Protein AF-A0A1X7NP06-F1 (afdb_monomer)

Mean predicted aligned error: 9.0 Å

Nearest PDB structures (foldseek):
  7sxo-assembly1_A  TM=2.336E-01  e=1.570E-01  Saccharomyces cerevisiae S288C
  1tf2-assembly1_A  TM=2.213E-01  e=1.040E+00  Bacillus subtilis
  3jv2-assembly1_A  TM=1.866E-01  e=9.336E-01  Bacillus subtilis
  5mqf-assembly1_q  TM=1.824E-01  e=8.103E+00  Homo sapiens

Structure (mmCIF, N/CA/C/O backbone):
data_AF-A0A1X7NP06-F1
#
_entry.id   AF-A0A1X7NP06-F1
#
loop_
_atom_site.group_PDB
_atom_site.id
_atom_site.type_symbol
_atom_site.label_atom_id
_atom_site.label_alt_id
_atom_site.label_comp_id
_atom_site.label_asym_id
_atom_site.label_entity_id
_atom_site.label_seq_id
_atom_site.pdbx_PDB_ins_code
_atom_site.Cartn_x
_atom_site.Cartn_y
_atom_site.Cartn_z
_atom_site.occupancy
_atom_site.B_iso_or_equiv
_atom_site.auth_seq_id
_atom_site.auth_comp_id
_atom_site.auth_asym_id
_atom_site.auth_atom_id
_atom_site.pdbx_PDB_model_num
ATOM 1 N N . MET A 1 1 ? -13.817 24.797 1.608 1.00 48.50 1 MET A N 1
ATOM 2 C CA . MET A 1 1 ? -13.633 23.395 1.160 1.00 48.50 1 MET A CA 1
ATOM 3 C C . MET A 1 1 ? -12.971 22.512 2.219 1.00 48.50 1 MET A C 1
ATOM 5 O O . MET A 1 1 ? -13.413 21.387 2.377 1.00 48.50 1 MET A O 1
ATOM 9 N N . THR A 1 2 ? -11.973 22.984 2.974 1.00 53.19 2 THR A N 1
ATOM 10 C CA . THR A 1 2 ? -11.259 22.186 3.999 1.00 53.19 2 THR A CA 1
ATOM 11 C C . THR A 1 2 ? -12.109 21.782 5.213 1.00 53.19 2 THR A C 1
ATOM 13 O O . THR A 1 2 ? -12.018 20.643 5.660 1.00 53.19 2 THR A O 1
ATOM 16 N N . GLN A 1 3 ? -12.996 22.657 5.707 1.00 54.69 3 GLN A N 1
ATOM 17 C CA . GLN A 1 3 ? -13.878 22.344 6.849 1.00 54.69 3 GLN A CA 1
ATOM 18 C C . GLN A 1 3 ? -14.884 21.209 6.565 1.00 54.69 3 GLN A C 1
ATOM 20 O O . GLN A 1 3 ? -15.178 20.417 7.455 1.00 54.69 3 GLN A O 1
ATOM 25 N N . ASP A 1 4 ? -15.356 21.086 5.321 1.00 66.00 4 ASP A N 1
ATOM 26 C CA . ASP A 1 4 ? -16.289 20.028 4.902 1.00 66.00 4 ASP A CA 1
ATOM 27 C C . ASP A 1 4 ? -15.595 18.655 4.812 1.00 66.00 4 ASP A C 1
ATOM 29 O O . ASP A 1 4 ? -16.130 17.637 5.248 1.00 66.00 4 ASP A O 1
ATOM 33 N N . LEU A 1 5 ? -14.344 18.618 4.336 1.00 62.75 5 LEU A N 1
ATOM 34 C CA . LEU A 1 5 ? -13.558 17.382 4.280 1.00 62.75 5 LEU A CA 1
ATOM 35 C C . LEU A 1 5 ? -13.246 16.840 5.681 1.00 62.75 5 LEU A C 1
ATOM 37 O O . LEU A 1 5 ? -13.344 15.633 5.908 1.00 62.75 5 LEU A O 1
ATOM 41 N N . ALA A 1 6 ? -12.898 17.727 6.617 1.00 65.62 6 ALA A N 1
ATOM 42 C CA . ALA A 1 6 ? -12.595 17.341 7.988 1.00 65.62 6 ALA A CA 1
ATOM 43 C C . ALA A 1 6 ? -13.809 16.731 8.696 1.00 65.62 6 ALA A C 1
ATOM 45 O O . ALA A 1 6 ? -13.697 15.654 9.277 1.00 65.62 6 ALA A O 1
ATOM 46 N N . ALA A 1 7 ? -14.980 17.361 8.567 1.00 71.69 7 ALA A N 1
ATOM 47 C CA . ALA A 1 7 ? -16.226 16.837 9.117 1.00 71.69 7 ALA A CA 1
ATOM 48 C C . ALA A 1 7 ? -16.596 15.469 8.515 1.00 71.69 7 ALA A C 1
ATOM 50 O O . ALA A 1 7 ? -16.993 14.557 9.237 1.00 71.69 7 ALA A O 1
ATOM 51 N N . ARG A 1 8 ? -16.414 15.291 7.200 1.00 71.12 8 ARG A N 1
ATOM 52 C CA . ARG A 1 8 ? -16.698 14.019 6.515 1.00 71.12 8 ARG A CA 1
ATOM 53 C C . ARG A 1 8 ? -15.760 12.891 6.935 1.00 71.12 8 ARG A C 1
ATOM 55 O O . ARG A 1 8 ? -16.223 11.766 7.114 1.00 71.12 8 ARG A O 1
ATOM 62 N N . LEU A 1 9 ? -14.465 13.165 7.102 1.00 71.25 9 LEU A N 1
ATOM 63 C CA . LEU A 1 9 ? -13.535 12.163 7.628 1.00 71.25 9 LEU A CA 1
ATOM 64 C C . LEU A 1 9 ? -13.829 11.834 9.090 1.00 71.25 9 LEU A C 1
ATOM 66 O O . LEU A 1 9 ? -13.755 10.666 9.458 1.00 71.25 9 LEU A O 1
ATOM 70 N N . ASP A 1 10 ? -14.201 12.821 9.904 1.00 75.38 10 ASP A N 1
ATOM 71 C CA . ASP A 1 10 ? -14.573 12.579 11.298 1.00 75.38 10 ASP A CA 1
ATOM 72 C C . ASP A 1 10 ? -15.814 11.685 11.415 1.00 75.38 10 ASP A C 1
ATOM 74 O O . ASP A 1 10 ? -15.816 10.706 12.166 1.00 75.38 10 ASP A O 1
ATOM 78 N N . ALA A 1 11 ? -16.839 11.966 10.605 1.00 80.25 11 ALA A N 1
ATOM 79 C CA . ALA A 1 11 ? -18.042 11.148 10.513 1.00 80.25 11 ALA A CA 1
ATOM 80 C C . ALA A 1 11 ? -17.727 9.722 10.031 1.00 80.25 11 ALA A C 1
ATOM 82 O O . ALA A 1 11 ? -18.212 8.759 10.620 1.00 80.25 11 ALA A O 1
ATOM 83 N N . HIS A 1 12 ? -16.867 9.569 9.015 1.00 81.56 12 HIS A N 1
ATOM 84 C CA . HIS A 1 12 ? -16.437 8.254 8.522 1.00 81.56 12 HIS A CA 1
ATOM 85 C C . HIS A 1 12 ? -15.689 7.448 9.587 1.00 81.56 12 HIS A C 1
ATOM 87 O O . HIS A 1 12 ? -16.013 6.289 9.823 1.00 81.56 12 HIS A O 1
ATOM 93 N N . GLN A 1 13 ? -14.720 8.064 10.268 1.00 81.06 13 GLN A N 1
ATOM 94 C CA . GLN A 1 13 ? -13.958 7.414 11.339 1.00 81.06 13 GLN A CA 1
ATOM 95 C C . GLN A 1 13 ? -14.855 7.037 12.528 1.00 81.06 13 GLN A C 1
ATOM 97 O O . GLN A 1 13 ? -14.637 6.001 13.152 1.00 81.06 13 GLN A O 1
ATOM 102 N N . SER A 1 14 ? -15.884 7.839 12.819 1.00 85.12 14 SER A N 1
ATOM 103 C CA . SER A 1 14 ? -16.889 7.524 13.845 1.00 85.12 14 SER A CA 1
ATOM 104 C C . SER A 1 14 ? -17.750 6.330 13.445 1.00 85.12 14 SER A C 1
ATOM 106 O O . SER A 1 14 ? -17.846 5.369 14.202 1.00 85.12 14 SER A O 1
ATOM 108 N N . ALA A 1 15 ? -18.291 6.337 12.225 1.00 86.31 15 ALA A N 1
ATOM 109 C CA . ALA A 1 15 ? -19.084 5.226 11.707 1.00 86.31 15 ALA A CA 1
ATOM 110 C C . ALA A 1 15 ? -18.271 3.922 11.650 1.00 86.31 15 ALA A C 1
ATOM 112 O O . ALA A 1 15 ? -18.769 2.858 12.012 1.00 86.31 15 ALA A O 1
ATOM 113 N N . LEU A 1 16 ? -16.998 3.994 11.248 1.00 87.25 16 LEU A N 1
ATOM 114 C CA . LEU A 1 16 ? -16.107 2.837 11.226 1.00 87.25 16 LEU A CA 1
ATOM 115 C C . LEU A 1 16 ? -15.826 2.304 12.639 1.00 87.25 16 LEU A C 1
ATOM 117 O O . LEU A 1 16 ? -15.845 1.091 12.847 1.00 87.25 16 LEU A O 1
ATOM 121 N N . ALA A 1 17 ? -15.613 3.186 13.621 1.00 89.56 17 ALA A N 1
ATOM 122 C CA . ALA A 1 17 ? -15.455 2.794 15.021 1.00 89.56 17 ALA A CA 1
ATOM 123 C C . ALA A 1 17 ? -16.706 2.071 15.553 1.00 89.56 17 ALA A C 1
ATOM 125 O O . ALA A 1 17 ? -16.588 0.999 16.146 1.00 89.56 17 ALA A O 1
ATOM 126 N N . GLU A 1 18 ? -17.901 2.602 15.286 1.00 91.25 18 GLU A N 1
ATOM 127 C CA . GLU A 1 18 ? -19.175 1.973 15.664 1.00 91.25 18 GLU A CA 1
ATOM 128 C C . GLU A 1 18 ? -19.354 0.594 15.010 1.00 91.25 18 GLU A C 1
ATOM 130 O O . GLU A 1 18 ? -19.704 -0.375 15.685 1.00 91.25 18 GLU A O 1
ATOM 135 N N . GLN A 1 19 ? -19.041 0.467 13.717 1.00 90.31 19 GLN A N 1
ATOM 136 C CA . GLN A 1 19 ? -19.103 -0.808 12.992 1.00 90.31 19 GLN A CA 1
ATOM 137 C C . GLN A 1 19 ? -18.132 -1.864 13.531 1.00 90.31 19 GLN A C 1
ATOM 139 O O . GLN A 1 19 ? -18.414 -3.064 13.467 1.00 90.31 19 GLN A O 1
ATOM 144 N N . LEU A 1 20 ? -16.961 -1.450 14.017 1.00 89.94 20 LEU A N 1
ATOM 145 C CA . LEU A 1 20 ? -16.026 -2.363 14.669 1.00 89.94 20 LEU A CA 1
ATOM 146 C C . LEU A 1 20 ? -16.578 -2.828 16.015 1.00 89.94 20 LEU A C 1
ATOM 148 O O . LEU A 1 20 ? -16.612 -4.029 16.274 1.00 89.94 20 LEU A O 1
ATOM 152 N N . LEU A 1 21 ? -17.079 -1.899 16.827 1.00 90.81 21 LEU A N 1
ATOM 153 C CA . LEU A 1 21 ? -17.609 -2.187 18.159 1.00 90.81 21 LEU A CA 1
ATOM 154 C C . LEU A 1 21 ? -18.891 -3.031 18.146 1.00 90.81 21 LEU A C 1
ATOM 156 O O . LEU A 1 21 ? -19.108 -3.813 19.069 1.00 90.81 21 LEU A O 1
ATOM 160 N N . ALA A 1 22 ? -19.697 -2.954 17.084 1.00 89.06 22 ALA A N 1
ATOM 161 C CA . ALA A 1 22 ? -20.913 -3.755 16.926 1.00 89.06 22 ALA A CA 1
ATOM 162 C C . ALA A 1 22 ? -20.672 -5.279 16.909 1.00 89.06 22 ALA A C 1
ATOM 164 O O . ALA A 1 22 ? -21.616 -6.053 17.054 1.00 89.06 22 ALA A O 1
ATOM 165 N N . ARG A 1 23 ? -19.427 -5.731 16.719 1.00 81.94 23 ARG A N 1
ATOM 166 C CA . ARG A 1 23 ? -19.093 -7.152 16.544 1.00 81.94 23 ARG A CA 1
ATOM 167 C C . ARG A 1 23 ? -19.000 -7.943 17.842 1.00 81.94 23 ARG A C 1
ATOM 169 O O . ARG A 1 23 ? -19.070 -9.1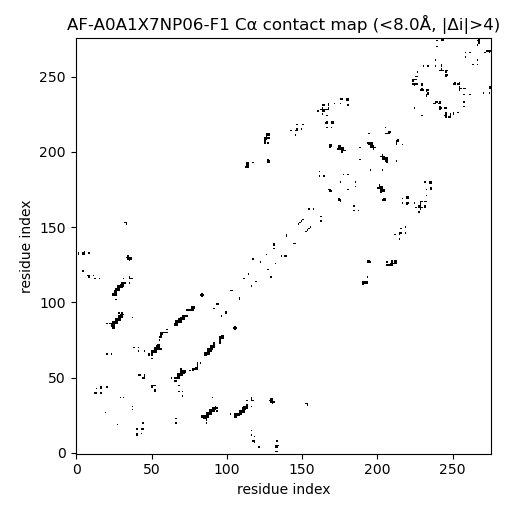62 17.769 1.00 81.94 23 ARG A O 1
ATOM 176 N N . ALA A 1 24 ? -18.901 -7.271 18.992 1.00 77.75 24 ALA A N 1
ATOM 177 C CA . ALA A 1 24 ? -18.752 -7.823 20.348 1.00 77.75 24 ALA A CA 1
ATOM 178 C C . ALA A 1 24 ? -17.518 -8.732 20.584 1.00 77.75 24 ALA A C 1
ATOM 180 O O . ALA A 1 24 ? -16.841 -8.565 21.597 1.00 77.75 24 ALA A O 1
ATOM 181 N N . THR A 1 25 ? -17.182 -9.630 19.654 1.00 85.38 25 THR A N 1
ATOM 182 C CA . THR A 1 25 ? -16.084 -10.608 19.707 1.00 85.38 25 THR A CA 1
ATOM 183 C C . THR A 1 25 ? -15.353 -10.700 18.361 1.00 85.38 25 THR A C 1
ATOM 185 O O . THR A 1 25 ? -15.894 -10.307 17.325 1.00 85.38 25 THR A O 1
ATOM 188 N N . GLY A 1 26 ? -14.141 -11.258 18.346 1.00 86.38 26 GLY A N 1
ATOM 189 C CA . GLY A 1 26 ? -13.387 -11.534 17.117 1.00 86.38 26 GLY A CA 1
ATOM 190 C C . GLY A 1 26 ? -12.061 -10.791 17.016 1.00 86.38 26 GLY A C 1
ATOM 191 O O . GLY A 1 26 ? -11.645 -10.110 17.946 1.00 86.38 26 GLY A O 1
ATOM 192 N N . VAL A 1 27 ? -11.401 -10.892 15.861 1.00 87.69 27 VAL A N 1
ATOM 193 C CA . VAL A 1 27 ? -10.164 -10.152 15.570 1.00 87.69 27 VAL A CA 1
ATOM 194 C C . VAL A 1 27 ? -10.376 -9.246 14.365 1.00 87.69 27 VAL A C 1
ATOM 196 O O . VAL A 1 27 ? -10.753 -9.694 13.281 1.00 87.69 27 VAL A O 1
ATOM 199 N N . CYS A 1 28 ? -10.089 -7.965 14.555 1.00 90.06 28 CYS A N 1
ATOM 200 C CA . CYS A 1 28 ? -9.956 -6.969 13.513 1.00 90.06 28 CYS A CA 1
ATOM 201 C C . CYS A 1 28 ? -8.483 -6.590 13.360 1.00 90.06 28 CYS A C 1
ATOM 203 O O . CYS A 1 28 ? -7.904 -5.951 14.238 1.00 90.06 28 CYS A O 1
ATOM 205 N N . LEU A 1 29 ? -7.896 -6.937 12.221 1.00 89.69 29 LEU A N 1
ATOM 206 C CA . LEU A 1 29 ? -6.589 -6.459 11.807 1.00 89.69 29 LEU A CA 1
ATOM 207 C C . LEU A 1 29 ? -6.745 -5.173 10.987 1.00 89.69 29 LEU A C 1
ATOM 209 O O . LEU A 1 29 ? -7.495 -5.139 10.016 1.00 89.69 29 LEU A O 1
ATOM 213 N N . ILE A 1 30 ? -6.005 -4.128 11.338 1.00 89.50 30 ILE A N 1
ATOM 214 C CA . ILE A 1 30 ? -5.940 -2.874 10.587 1.00 89.50 30 ILE A CA 1
ATOM 215 C C . ILE A 1 30 ? -4.547 -2.768 9.963 1.00 89.50 30 ILE A C 1
ATOM 217 O O . ILE A 1 30 ? -3.581 -2.422 10.644 1.00 89.50 30 ILE A O 1
ATOM 221 N N . HIS A 1 31 ? -4.465 -3.024 8.657 1.00 87.75 31 HIS A N 1
ATOM 222 C CA . HIS A 1 31 ? -3.234 -2.940 7.878 1.00 87.75 31 HIS A CA 1
ATOM 223 C C . HIS A 1 31 ? -3.343 -1.840 6.816 1.00 87.75 31 HIS A C 1
ATOM 225 O O . HIS A 1 31 ? -3.950 -2.014 5.759 1.00 87.75 31 HIS A O 1
ATOM 231 N N . ALA A 1 32 ? -2.733 -0.691 7.095 1.00 83.56 32 ALA A N 1
ATOM 232 C CA . ALA A 1 32 ? -2.770 0.466 6.211 1.00 83.56 32 ALA A CA 1
ATOM 233 C C . ALA A 1 32 ? -1.489 1.295 6.310 1.00 83.56 32 ALA A C 1
ATOM 235 O O . ALA A 1 32 ? -0.738 1.205 7.282 1.00 83.56 32 ALA A O 1
ATOM 236 N N . LEU A 1 33 ? -1.280 2.162 5.331 1.00 79.75 33 LEU A N 1
ATOM 237 C CA . LEU A 1 33 ? -0.111 3.017 5.190 1.00 79.75 33 LEU A CA 1
ATOM 238 C C . LEU A 1 33 ? 0.046 4.037 6.339 1.00 79.75 33 LEU A C 1
ATOM 240 O O . LEU A 1 33 ? -0.922 4.365 7.051 1.00 79.75 33 LEU A O 1
ATOM 244 N N . PRO A 1 34 ? 1.257 4.585 6.551 1.00 75.94 34 PRO A N 1
ATOM 245 C CA . PRO A 1 34 ? 1.467 5.737 7.420 1.00 75.94 34 PRO A CA 1
ATOM 246 C C . PRO A 1 34 ? 0.529 6.900 7.105 1.00 75.94 34 PRO A C 1
ATOM 248 O O . PRO A 1 34 ? 0.338 7.307 5.958 1.00 75.94 34 PRO A O 1
ATOM 251 N N . GLY A 1 35 ? -0.075 7.440 8.164 1.00 71.69 35 GLY A N 1
ATOM 252 C CA . GLY A 1 35 ? -1.011 8.557 8.065 1.00 71.69 35 GLY A CA 1
ATOM 253 C C . GLY A 1 35 ? -2.366 8.227 7.423 1.00 71.69 35 GLY A C 1
ATOM 254 O O . GLY A 1 35 ? -3.131 9.141 7.143 1.00 71.69 35 GLY A O 1
ATOM 255 N N . ALA A 1 36 ? -2.722 6.946 7.265 1.00 75.56 36 ALA A N 1
ATOM 256 C CA . ALA A 1 36 ? -4.080 6.527 6.890 1.00 75.56 36 ALA A CA 1
ATOM 257 C C . ALA A 1 36 ? -5.136 6.735 8.003 1.00 75.56 36 ALA A C 1
ATOM 259 O O . ALA A 1 36 ? -6.310 6.466 7.790 1.00 75.56 36 ALA A O 1
ATOM 260 N N . GLY A 1 37 ? -4.741 7.190 9.200 1.00 76.38 37 GLY A N 1
ATOM 261 C CA . GLY A 1 37 ? -5.661 7.434 10.322 1.00 76.38 37 GLY A CA 1
ATOM 262 C C . GLY A 1 37 ? -5.793 6.286 11.330 1.00 76.38 37 GLY A C 1
ATOM 263 O O . GLY A 1 37 ? -6.625 6.376 12.225 1.00 76.38 37 GLY A O 1
ATOM 264 N N . LYS A 1 38 ? -4.948 5.246 11.252 1.00 84.12 38 LYS A N 1
ATOM 265 C CA . LYS A 1 38 ? -4.956 4.081 12.167 1.00 84.12 38 LYS A CA 1
ATOM 266 C C . LYS A 1 38 ? -4.968 4.476 13.651 1.00 84.12 38 LYS A C 1
ATOM 268 O O . LYS A 1 38 ? -5.873 4.105 14.392 1.00 84.12 38 LYS A O 1
ATOM 273 N N . SER A 1 39 ? -4.008 5.303 14.074 1.00 81.44 39 SER A N 1
ATOM 274 C CA . SER A 1 39 ? -3.922 5.757 15.467 1.00 81.44 39 SER A CA 1
ATOM 275 C C . SER A 1 39 ? -5.069 6.703 15.851 1.00 81.44 39 SER A C 1
ATOM 277 O O . SER A 1 39 ? -5.440 6.760 17.020 1.00 81.44 39 SER A O 1
ATOM 279 N N . THR A 1 40 ? -5.658 7.433 14.895 1.00 81.38 40 THR A N 1
ATOM 280 C CA . THR A 1 40 ? -6.860 8.253 15.134 1.00 81.38 40 THR A CA 1
ATOM 281 C C . THR A 1 40 ? -8.073 7.365 15.405 1.00 81.38 40 THR A C 1
ATOM 283 O O . THR A 1 40 ? -8.799 7.618 16.366 1.00 81.38 40 THR A O 1
ATOM 286 N N . LEU A 1 41 ? -8.248 6.292 14.627 1.00 85.31 41 LEU A N 1
ATOM 287 C CA . LEU A 1 41 ? -9.301 5.301 14.836 1.00 85.31 41 LEU A CA 1
ATOM 288 C C . LEU A 1 41 ? -9.169 4.627 16.208 1.00 85.31 41 LEU A C 1
ATOM 290 O O . LEU A 1 41 ? -10.132 4.609 16.971 1.00 85.31 41 LEU A O 1
ATOM 294 N N . LEU A 1 42 ? -7.971 4.151 16.570 1.00 89.00 42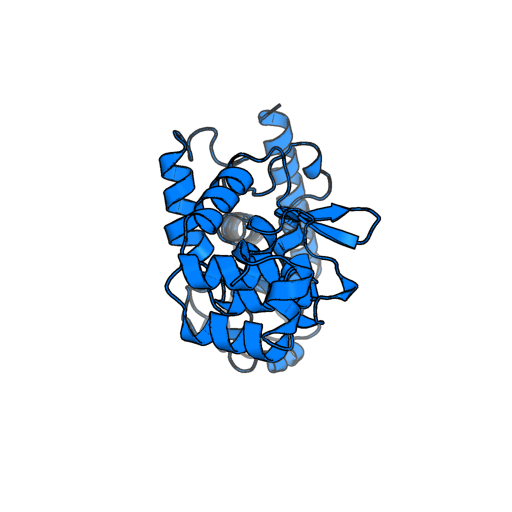 LEU A N 1
ATOM 295 C CA . LEU A 1 42 ? -7.736 3.532 17.881 1.00 89.00 42 LEU A CA 1
ATOM 296 C C . LEU A 1 42 ? -8.007 4.495 19.043 1.00 89.00 42 LEU A C 1
ATOM 298 O O . LEU A 1 42 ? -8.662 4.113 20.010 1.00 89.00 42 LEU A O 1
ATOM 302 N N . LYS A 1 43 ? -7.560 5.757 18.949 1.00 86.25 43 LYS A N 1
ATOM 303 C CA . LYS A 1 43 ? -7.861 6.785 19.962 1.00 86.25 43 LYS A CA 1
ATOM 304 C C . LYS A 1 43 ? -9.360 7.045 20.088 1.00 86.25 43 LYS A C 1
ATOM 306 O O . LYS A 1 43 ? -9.845 7.230 21.201 1.00 86.25 43 LYS A O 1
ATOM 311 N N . ARG A 1 44 ? -10.097 7.041 18.973 1.00 87.38 44 ARG A N 1
ATOM 312 C CA . ARG A 1 44 ? -11.555 7.215 18.973 1.00 87.38 44 ARG A CA 1
ATOM 313 C C . ARG A 1 44 ? -12.251 6.044 19.657 1.00 87.38 44 ARG A C 1
ATOM 315 O O . ARG A 1 44 ? -13.054 6.263 20.555 1.00 87.38 44 ARG A O 1
ATOM 322 N N . ILE A 1 45 ? -11.883 4.814 19.308 1.00 91.75 45 ILE A N 1
ATOM 323 C CA . ILE A 1 45 ? -12.428 3.607 19.943 1.00 91.75 45 ILE A CA 1
ATOM 324 C C . ILE A 1 45 ? -12.096 3.582 21.443 1.00 91.75 45 ILE A C 1
ATOM 326 O O . ILE A 1 45 ? -12.962 3.277 22.264 1.00 91.75 45 ILE A O 1
ATOM 330 N N . SER A 1 46 ? -10.871 3.963 21.814 1.00 91.94 46 SER A N 1
ATOM 331 C CA . SER A 1 46 ? -10.442 4.108 23.209 1.00 91.94 46 SER A CA 1
ATOM 332 C C . SER A 1 46 ? -11.310 5.120 23.963 1.00 91.94 46 SER A C 1
ATOM 334 O O . SER A 1 46 ? -11.809 4.809 25.040 1.00 91.94 46 SER A O 1
ATOM 336 N N . ALA A 1 47 ? -11.591 6.284 23.370 1.00 91.12 47 ALA A N 1
ATOM 337 C CA . ALA A 1 47 ? -12.473 7.287 23.965 1.00 91.12 47 ALA A CA 1
ATOM 338 C C . ALA A 1 47 ? -13.930 6.806 24.111 1.00 91.12 47 ALA A C 1
ATOM 340 O O . ALA A 1 47 ? -14.581 7.140 25.097 1.00 91.12 47 ALA A O 1
ATOM 341 N N . MET A 1 48 ? -14.439 6.009 23.165 1.00 91.56 48 MET A N 1
ATOM 342 C CA . MET A 1 48 ? -15.809 5.471 23.203 1.00 91.56 48 MET A CA 1
ATOM 343 C C . MET A 1 48 ? -15.994 4.348 24.231 1.00 91.56 48 MET A C 1
ATOM 345 O O . MET A 1 48 ? -17.088 4.174 24.757 1.00 91.56 48 MET A O 1
ATOM 349 N N . THR A 1 49 ? -14.947 3.565 24.495 1.00 91.12 49 THR A N 1
ATOM 350 C CA . THR A 1 49 ? -15.039 2.340 25.313 1.00 91.12 49 THR A CA 1
ATOM 351 C C 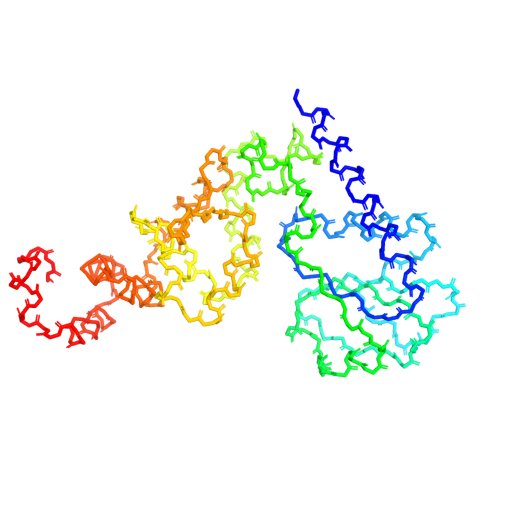. THR A 1 49 ? -14.321 2.428 26.655 1.00 91.12 49 THR A C 1
ATOM 353 O O . THR A 1 49 ? -14.509 1.562 27.504 1.00 91.12 49 THR A O 1
ATOM 356 N N . GLY A 1 50 ? -13.469 3.437 26.845 1.00 88.00 50 GLY A N 1
ATOM 357 C CA . GLY A 1 50 ? -12.538 3.515 27.970 1.00 88.00 50 GLY A CA 1
ATOM 358 C C . GLY A 1 50 ? -11.391 2.498 27.899 1.00 88.00 50 GLY A C 1
ATOM 359 O O . GLY A 1 50 ? -10.584 2.440 28.825 1.00 88.00 50 GLY A O 1
ATOM 360 N N . ALA A 1 51 ? -11.295 1.694 26.832 1.00 88.88 51 ALA A N 1
ATOM 361 C CA . ALA A 1 51 ? -10.242 0.698 26.683 1.00 88.88 51 ALA A CA 1
ATOM 362 C C . ALA A 1 51 ? -8.885 1.376 26.410 1.00 88.88 51 ALA A C 1
ATOM 364 O O . ALA A 1 51 ? -8.799 2.231 25.521 1.00 88.88 51 ALA A O 1
ATOM 365 N N . PRO A 1 52 ? -7.811 1.015 27.130 1.00 89.12 52 PRO A N 1
ATOM 366 C CA . PRO A 1 52 ? -6.480 1.539 26.851 1.00 89.12 52 PRO A CA 1
ATOM 367 C C . PRO A 1 52 ? -5.926 0.985 25.531 1.00 89.12 52 PRO A C 1
ATOM 369 O O . PRO A 1 52 ? -6.219 -0.143 25.139 1.00 89.12 52 PRO A O 1
ATOM 372 N N . VAL A 1 53 ? -5.095 1.783 24.855 1.00 88.75 53 VAL A N 1
ATOM 373 C CA . VAL A 1 53 ? -4.338 1.339 23.675 1.00 88.75 53 VAL A CA 1
ATOM 374 C C . VAL A 1 53 ? -2.993 0.788 24.129 1.00 88.75 53 VAL A C 1
ATOM 376 O O . VAL A 1 53 ? -2.159 1.520 24.667 1.00 88.75 53 VAL A O 1
ATOM 379 N N . HIS A 1 54 ? -2.781 -0.502 23.905 1.00 86.50 54 HIS A N 1
ATOM 380 C CA . HIS A 1 54 ? -1.544 -1.197 24.232 1.00 86.50 54 HIS A CA 1
ATOM 381 C C . HIS A 1 54 ? -0.556 -1.124 23.062 1.00 86.50 54 HIS A C 1
ATOM 383 O O . HIS A 1 54 ? -0.952 -1.170 21.903 1.00 86.50 54 HIS A O 1
ATOM 389 N N . ARG A 1 55 ? 0.745 -1.022 23.357 1.00 83.56 55 ARG A N 1
ATOM 390 C CA . ARG A 1 55 ? 1.813 -1.082 22.333 1.00 83.56 55 ARG A CA 1
ATOM 391 C C . ARG A 1 55 ? 2.407 -2.475 22.147 1.00 83.56 55 ARG A C 1
ATOM 393 O O . ARG A 1 55 ? 3.179 -2.709 21.227 1.00 83.56 55 ARG A O 1
ATOM 400 N N . THR A 1 56 ? 2.057 -3.383 23.045 1.00 76.25 56 THR A N 1
ATOM 401 C CA . THR A 1 56 ? 2.471 -4.783 23.065 1.00 76.25 56 THR A CA 1
ATOM 402 C C . THR A 1 56 ? 1.240 -5.634 23.344 1.00 76.25 56 THR A C 1
ATOM 404 O O . THR A 1 56 ? 0.264 -5.135 23.913 1.00 76.25 56 THR A O 1
ATOM 407 N N . ALA A 1 57 ? 1.273 -6.917 22.975 1.00 70.31 57 ALA A N 1
ATOM 408 C CA . ALA A 1 57 ? 0.244 -7.843 23.437 1.00 70.31 57 ALA A CA 1
ATOM 409 C C . ALA A 1 57 ? 0.193 -7.840 24.973 1.00 70.31 57 ALA A C 1
ATOM 411 O O . ALA A 1 57 ? 1.252 -7.906 25.610 1.00 70.31 57 ALA A O 1
ATOM 412 N N . PRO A 1 58 ? -1.003 -7.793 25.580 1.00 69.81 58 PRO A N 1
ATOM 413 C CA . PRO A 1 58 ? -1.143 -8.143 26.981 1.00 69.81 58 PRO A CA 1
ATOM 414 C C . PRO A 1 58 ? -0.671 -9.590 27.173 1.00 69.81 58 PRO A C 1
ATOM 416 O O . PRO A 1 58 ? -1.106 -10.489 26.456 1.00 69.81 58 PRO A O 1
ATOM 419 N N . VAL A 1 59 ? 0.238 -9.808 28.124 1.00 67.06 59 VAL A N 1
ATOM 420 C CA . VAL A 1 59 ? 0.719 -11.155 28.487 1.00 67.06 59 VAL A CA 1
ATOM 421 C C . VAL A 1 59 ? -0.304 -11.877 29.370 1.00 67.06 59 VAL A C 1
ATOM 423 O O . VAL A 1 59 ? -0.365 -13.103 29.386 1.00 67.06 59 VAL A O 1
ATOM 426 N N . GLU A 1 60 ? -1.140 -11.111 30.069 1.00 65.88 60 GLU A N 1
ATOM 427 C CA . GLU A 1 60 ? -2.192 -11.604 30.951 1.00 65.88 60 GLU A CA 1
ATOM 428 C C . GLU A 1 60 ? -3.573 -11.168 30.439 1.00 65.88 60 GLU A C 1
ATOM 430 O O . GLU A 1 60 ? -3.687 -10.075 29.869 1.00 65.88 60 GLU A O 1
ATOM 435 N N . PRO A 1 61 ? -4.624 -11.985 30.654 1.00 65.81 61 PRO A N 1
ATOM 436 C CA . PRO A 1 61 ? -5.991 -11.628 30.296 1.00 65.81 61 PRO A CA 1
ATOM 437 C C . PRO A 1 61 ? -6.383 -10.304 30.947 1.00 65.81 61 PRO A C 1
ATOM 439 O O . PRO A 1 61 ? -6.239 -10.125 32.160 1.00 65.81 61 PRO A O 1
ATOM 442 N N . SER A 1 62 ? -6.877 -9.356 30.152 1.00 68.56 62 SER A N 1
ATOM 443 C CA . SER A 1 62 ? -7.217 -8.041 30.695 1.00 68.56 62 SER A CA 1
ATOM 444 C C . SER A 1 62 ? -8.500 -8.134 31.538 1.00 68.56 62 SER A C 1
ATOM 446 O O . SER A 1 62 ? -9.530 -8.570 31.023 1.00 68.56 62 SER A O 1
ATOM 448 N N . PRO A 1 63 ? -8.507 -7.670 32.804 1.00 65.50 63 PRO A N 1
ATOM 449 C CA . PRO A 1 63 ? -9.689 -7.743 33.669 1.00 65.50 63 PRO A CA 1
ATOM 450 C C . PRO A 1 63 ? -10.830 -6.814 33.217 1.00 65.50 63 PRO A C 1
ATOM 452 O O . PRO A 1 63 ? -11.948 -6.902 33.727 1.00 65.50 63 PRO A O 1
ATOM 455 N N . ALA A 1 64 ? -10.568 -5.902 32.274 1.00 71.19 64 ALA A N 1
ATOM 456 C CA . ALA A 1 64 ? -11.563 -4.977 31.750 1.00 71.19 64 ALA A CA 1
ATOM 457 C C . ALA A 1 64 ? -12.532 -5.681 30.786 1.00 71.19 64 ALA A C 1
ATOM 459 O O . ALA A 1 64 ? -12.112 -6.348 29.843 1.00 71.19 64 ALA A O 1
ATOM 460 N N . ARG A 1 65 ? -13.840 -5.466 30.967 1.00 70.94 65 ARG A N 1
ATOM 461 C CA . ARG A 1 65 ? -14.885 -5.906 30.028 1.00 70.94 65 ARG A CA 1
ATOM 462 C C . ARG A 1 65 ? -14.975 -4.913 28.864 1.00 70.94 65 ARG A C 1
ATOM 464 O O . ARG A 1 65 ? -15.740 -3.959 28.925 1.00 70.94 65 ARG A O 1
ATOM 471 N N . GLY A 1 66 ? -14.156 -5.098 27.834 1.00 81.00 66 GLY A N 1
ATOM 472 C CA . GLY A 1 66 ? -14.126 -4.217 26.661 1.00 81.00 66 GLY A CA 1
ATOM 473 C C . GLY A 1 66 ? -13.238 -4.757 25.540 1.00 81.00 66 GLY A C 1
ATOM 474 O O . GLY A 1 66 ? -12.622 -5.815 25.714 1.00 81.00 66 GLY A O 1
ATOM 475 N N . PRO A 1 67 ? -13.150 -4.065 24.393 1.00 87.94 67 PRO A N 1
ATOM 476 C CA . PRO A 1 67 ? -12.232 -4.461 23.333 1.00 87.94 67 PRO A CA 1
ATOM 477 C C . PRO A 1 67 ? -10.777 -4.332 23.792 1.00 87.94 67 PRO A C 1
ATOM 479 O O . PRO A 1 67 ? -10.455 -3.524 24.664 1.00 87.94 67 PRO A O 1
ATOM 482 N N . ILE A 1 68 ? -9.895 -5.113 23.180 1.00 88.56 68 ILE A N 1
ATOM 483 C CA . ILE A 1 68 ? -8.450 -5.000 23.363 1.00 88.56 68 ILE A CA 1
ATOM 484 C C . ILE A 1 68 ? -7.895 -4.251 22.160 1.00 88.56 68 ILE A C 1
ATOM 486 O O . ILE A 1 68 ? -8.019 -4.706 21.023 1.00 88.56 68 ILE A O 1
ATOM 490 N N . LEU A 1 69 ? -7.315 -3.081 22.415 1.00 90.56 69 LEU A N 1
ATOM 491 C CA . LEU A 1 69 ? -6.787 -2.193 21.385 1.00 90.56 69 LEU A CA 1
ATOM 492 C C . LEU A 1 69 ? -5.266 -2.281 21.381 1.00 90.56 69 LEU A C 1
ATOM 494 O O . LEU A 1 69 ? -4.640 -2.034 22.412 1.00 90.56 69 LEU A O 1
ATOM 498 N N . ILE A 1 70 ? -4.673 -2.606 20.236 1.00 87.88 70 ILE A N 1
ATOM 499 C CA . ILE A 1 70 ? -3.225 -2.768 20.106 1.00 87.88 70 ILE A CA 1
ATOM 500 C C . ILE A 1 70 ? -2.714 -1.960 18.914 1.00 87.88 70 ILE A C 1
ATOM 502 O O . ILE A 1 70 ? -3.192 -2.130 17.795 1.00 87.88 70 ILE A O 1
ATOM 506 N N . ASP A 1 71 ? -1.728 -1.101 19.163 1.00 87.19 71 ASP A N 1
ATOM 507 C CA . ASP A 1 71 ? -0.941 -0.386 18.154 1.00 87.19 71 ASP A CA 1
ATOM 508 C C . ASP A 1 71 ? 0.484 -0.950 18.179 1.00 87.19 71 ASP A C 1
ATOM 510 O O . ASP A 1 71 ? 1.322 -0.503 18.969 1.00 87.19 71 ASP A O 1
ATOM 514 N N . LEU A 1 72 ? 0.724 -2.017 17.406 1.00 81.06 72 LEU A N 1
ATOM 515 C CA . LEU A 1 72 ? 2.021 -2.689 17.392 1.00 81.06 72 LEU A CA 1
ATOM 516 C C . LEU A 1 72 ? 3.053 -1.829 16.673 1.00 81.06 72 LEU A C 1
ATOM 518 O O . LEU A 1 72 ? 2.796 -1.277 15.605 1.00 81.06 72 LEU A O 1
ATOM 522 N N . GLN A 1 73 ? 4.243 -1.748 17.259 1.00 71.44 73 GLN A N 1
ATOM 523 C CA . GLN A 1 73 ? 5.380 -1.129 16.591 1.00 71.44 73 GLN A CA 1
ATOM 524 C C . GLN A 1 73 ? 5.974 -2.082 15.550 1.00 71.44 73 GLN A C 1
ATOM 526 O O . GLN A 1 73 ? 5.936 -3.302 15.721 1.00 71.44 73 GLN A O 1
ATOM 531 N N . ASP A 1 74 ? 6.562 -1.514 14.499 1.00 65.38 74 ASP A N 1
ATOM 532 C CA . ASP A 1 74 ? 7.264 -2.272 13.462 1.00 65.38 74 ASP A CA 1
ATOM 533 C C . ASP A 1 74 ? 8.315 -3.212 14.085 1.00 65.38 74 ASP A C 1
ATOM 535 O O . ASP A 1 74 ? 9.053 -2.821 14.992 1.00 65.38 74 ASP A O 1
ATOM 539 N N . GLY A 1 75 ? 8.361 -4.465 13.615 1.00 62.72 75 GLY A N 1
ATOM 540 C CA . GLY A 1 75 ? 9.269 -5.500 14.126 1.00 62.72 75 GLY A CA 1
ATOM 541 C C . GLY A 1 75 ? 8.848 -6.153 15.448 1.00 62.72 75 GLY A C 1
ATOM 542 O O . GLY A 1 75 ? 9.610 -6.947 15.995 1.00 62.72 75 GLY A O 1
ATOM 543 N N . SER A 1 76 ? 7.661 -5.831 15.976 1.00 67.31 76 SER A N 1
ATOM 544 C CA . SER A 1 76 ? 7.108 -6.505 17.155 1.00 67.31 76 SER A CA 1
ATOM 545 C C . SER A 1 76 ? 6.334 -7.755 16.750 1.00 67.31 76 SER A C 1
ATOM 547 O O . SER A 1 76 ? 5.321 -7.656 16.058 1.00 67.31 76 SER A O 1
ATOM 549 N N . ASP A 1 77 ? 6.753 -8.909 17.259 1.00 65.19 77 ASP A N 1
ATOM 550 C CA . ASP A 1 77 ? 5.970 -10.135 17.160 1.00 65.19 77 ASP A CA 1
ATOM 551 C C . ASP A 1 77 ? 4.862 -10.145 18.213 1.00 65.19 77 ASP A C 1
ATOM 553 O O . ASP A 1 77 ? 5.088 -9.843 19.391 1.00 65.19 77 ASP A O 1
ATOM 557 N N . ILE A 1 78 ? 3.654 -10.525 17.798 1.00 70.12 78 ILE A N 1
ATOM 558 C CA . ILE A 1 78 ? 2.520 -10.674 18.706 1.00 70.12 78 ILE A CA 1
ATOM 559 C C . ILE A 1 78 ? 2.054 -12.122 18.803 1.00 70.12 78 ILE A C 1
ATOM 561 O O . ILE A 1 78 ? 1.797 -12.784 17.800 1.00 70.12 78 ILE A O 1
ATOM 565 N N . ARG A 1 79 ? 1.857 -12.576 20.043 1.00 69.81 79 ARG A N 1
ATOM 566 C CA . ARG A 1 79 ? 1.043 -13.744 20.369 1.00 69.81 79 ARG A CA 1
ATOM 567 C C . ARG A 1 79 ? -0.178 -13.265 21.140 1.00 69.81 79 ARG A C 1
ATOM 569 O O . ARG A 1 79 ? -0.036 -12.716 22.230 1.00 69.81 79 ARG A O 1
ATOM 576 N N . LEU A 1 80 ? -1.363 -13.447 20.567 1.00 68.12 80 LEU A N 1
ATOM 577 C CA . LEU A 1 80 ? -2.607 -13.114 21.254 1.00 68.12 80 LEU A CA 1
ATOM 578 C C . LEU A 1 80 ? -2.872 -14.162 22.355 1.00 68.12 80 LEU A C 1
ATOM 580 O O . LEU A 1 80 ? -2.724 -15.359 22.089 1.00 68.12 80 LEU A O 1
ATOM 584 N N . PRO A 1 81 ? -3.210 -13.762 23.592 1.00 67.69 81 PRO A N 1
ATOM 585 C CA . PRO A 1 81 ? -3.710 -14.689 24.601 1.00 67.69 81 PRO A CA 1
ATOM 586 C C . PRO A 1 81 ? -5.086 -15.245 24.202 1.00 67.69 81 PRO A C 1
ATOM 588 O O . PRO A 1 81 ? -5.778 -14.702 23.342 1.00 67.69 81 PRO A O 1
ATOM 591 N N . ASP A 1 82 ? -5.474 -16.369 24.802 1.00 72.12 82 ASP A N 1
ATOM 592 C CA . ASP A 1 82 ? -6.716 -17.089 24.488 1.00 72.12 82 ASP A CA 1
ATOM 593 C C . ASP A 1 82 ? -7.934 -16.407 25.150 1.00 72.12 82 ASP A C 1
ATOM 595 O O . ASP A 1 82 ? -8.443 -16.847 26.178 1.00 72.12 82 ASP A O 1
ATOM 599 N N . GLU A 1 83 ? -8.391 -15.288 24.577 1.00 74.88 83 GLU A N 1
ATOM 600 C CA . GLU A 1 83 ? -9.642 -14.608 24.960 1.00 74.88 83 GLU A CA 1
ATOM 601 C C . GLU A 1 83 ? -10.620 -14.562 23.761 1.00 74.88 83 GLU A C 1
ATOM 603 O O . GLU A 1 83 ? -10.770 -13.506 23.133 1.00 74.88 83 GLU A O 1
ATOM 608 N N . PRO A 1 84 ? -11.271 -15.691 23.396 1.00 73.38 84 PRO A N 1
ATOM 609 C CA . PRO A 1 84 ? -12.157 -15.779 22.224 1.00 73.38 84 PRO A CA 1
ATOM 610 C C . PRO A 1 84 ? -13.433 -14.935 22.358 1.00 73.38 84 PRO A C 1
ATOM 612 O O . PRO A 1 84 ? -13.980 -14.475 21.357 1.00 73.38 84 PRO A O 1
ATOM 615 N N . ASP A 1 85 ? -13.865 -14.655 23.589 1.00 81.75 85 ASP A N 1
ATOM 616 C CA . ASP A 1 85 ? -15.073 -13.874 23.886 1.00 81.75 85 ASP A CA 1
ATOM 617 C C . ASP A 1 85 ? -14.836 -12.354 23.852 1.00 81.75 85 ASP A C 1
ATOM 619 O O . ASP A 1 85 ? -15.625 -11.573 24.391 1.00 81.75 85 ASP A O 1
ATOM 623 N N . ARG A 1 86 ? -13.731 -11.904 23.245 1.00 84.06 86 ARG A N 1
ATOM 624 C CA . ARG A 1 86 ? -13.363 -10.487 23.169 1.00 84.06 86 ARG A CA 1
ATOM 625 C C . ARG A 1 86 ? -13.105 -10.035 21.749 1.00 84.06 86 ARG A C 1
ATOM 627 O O . ARG A 1 86 ? -12.679 -10.802 20.890 1.00 84.06 86 ARG A O 1
ATOM 634 N N . LEU A 1 87 ? -13.363 -8.751 21.518 1.00 88.25 87 LEU A N 1
ATOM 635 C CA . LEU A 1 87 ? -12.974 -8.068 20.296 1.00 88.25 87 LEU A CA 1
ATOM 636 C C . LEU A 1 87 ? -11.533 -7.564 20.418 1.00 88.25 87 LEU A C 1
ATOM 638 O O . LEU A 1 87 ? -11.238 -6.681 21.223 1.00 88.25 87 LEU A O 1
ATOM 642 N N . TRP A 1 88 ? -10.661 -8.088 19.572 1.00 87.75 88 TRP A N 1
ATOM 643 C CA . TRP A 1 88 ? -9.288 -7.649 19.385 1.00 87.75 88 TRP A CA 1
ATOM 644 C C . TRP A 1 88 ? -9.221 -6.701 18.196 1.00 87.75 88 TRP A C 1
ATOM 646 O O . TRP A 1 88 ? -9.658 -7.049 17.103 1.00 87.75 88 TRP A O 1
ATOM 656 N N . ILE A 1 89 ? -8.664 -5.509 18.384 1.00 90.62 89 ILE A N 1
ATOM 657 C CA . ILE A 1 89 ? -8.420 -4.549 17.306 1.00 90.62 89 ILE A CA 1
ATOM 658 C C . ILE A 1 89 ? -6.926 -4.270 17.279 1.00 90.62 89 ILE A C 1
ATOM 660 O O . ILE A 1 89 ? -6.393 -3.586 18.152 1.00 90.62 89 ILE A O 1
ATOM 664 N N . VAL A 1 90 ? -6.255 -4.832 16.280 1.00 88.62 90 VAL A N 1
ATOM 665 C CA . VAL A 1 90 ? -4.798 -4.843 16.174 1.00 88.62 90 VAL A CA 1
ATOM 666 C C . VAL A 1 90 ? -4.393 -4.045 14.945 1.00 88.62 90 VAL A C 1
ATOM 668 O O . VAL A 1 90 ? -4.762 -4.387 13.826 1.00 88.62 90 VAL A O 1
ATOM 671 N N . VAL A 1 91 ? -3.626 -2.979 15.139 1.00 88.62 91 VAL A N 1
ATOM 672 C CA . VAL A 1 91 ? -2.927 -2.279 14.060 1.00 88.62 91 VAL A CA 1
ATOM 673 C C . VAL A 1 91 ? -1.576 -2.954 13.874 1.00 88.62 91 VAL A C 1
ATOM 675 O O . VAL A 1 91 ? -0.726 -2.863 14.756 1.00 88.62 91 VAL A O 1
ATOM 678 N N . THR A 1 92 ? -1.401 -3.658 12.754 1.00 82.81 92 THR A N 1
ATOM 679 C CA . THR A 1 92 ? -0.118 -4.254 12.356 1.00 82.81 92 THR A CA 1
ATOM 680 C C . THR A 1 92 ? -0.124 -4.680 10.885 1.00 82.81 92 THR A C 1
ATOM 682 O O . THR A 1 92 ? -1.144 -4.594 10.195 1.00 82.81 92 THR A O 1
ATOM 685 N N . ILE A 1 93 ? 1.035 -5.126 10.414 1.00 78.50 93 ILE A N 1
ATOM 686 C CA . ILE A 1 93 ? 1.250 -5.769 9.120 1.00 78.50 93 ILE A CA 1
ATOM 687 C C . ILE A 1 93 ? 1.015 -7.286 9.316 1.00 78.50 93 ILE A C 1
ATOM 689 O O . ILE A 1 93 ? 1.477 -7.818 10.331 1.00 78.50 93 ILE A O 1
ATOM 693 N N . PRO A 1 94 ? 0.275 -7.994 8.432 1.00 78.12 94 PRO A N 1
ATOM 694 C CA . PRO A 1 94 ? -0.021 -9.422 8.601 1.00 78.12 94 PRO A CA 1
ATOM 695 C C . PRO A 1 94 ? 1.198 -10.298 8.921 1.00 78.12 94 PRO A C 1
ATOM 697 O O . PRO A 1 94 ? 1.101 -11.191 9.760 1.00 78.12 94 PRO A O 1
ATOM 700 N N . GLU A 1 95 ? 2.345 -10.012 8.306 1.00 76.06 95 GLU A N 1
ATOM 701 C CA . GLU A 1 95 ? 3.598 -10.754 8.456 1.00 76.06 95 GLU A CA 1
ATOM 702 C C . GLU A 1 95 ? 4.194 -10.664 9.872 1.00 76.06 95 GLU A C 1
ATOM 704 O O . GLU A 1 95 ? 4.964 -11.538 10.258 1.00 76.06 95 GLU A O 1
ATOM 709 N N . HIS A 1 96 ? 3.827 -9.653 10.669 1.00 74.31 96 HIS A N 1
ATOM 710 C CA . HIS A 1 96 ? 4.266 -9.509 12.066 1.00 74.31 96 HIS A CA 1
ATOM 711 C C . HIS A 1 96 ? 3.417 -10.323 13.059 1.00 74.31 96 HIS A C 1
ATOM 713 O O . HIS A 1 96 ? 3.707 -10.373 14.257 1.00 74.31 96 HIS A O 1
ATOM 719 N N . VAL A 1 97 ? 2.322 -10.938 12.603 1.00 73.25 97 VAL A N 1
ATOM 720 C CA . VAL A 1 97 ? 1.507 -11.802 13.456 1.00 73.25 97 VAL A CA 1
ATOM 721 C C . VAL A 1 97 ? 2.040 -13.225 13.363 1.00 73.25 97 VAL A C 1
ATOM 723 O O . VAL A 1 97 ? 1.824 -13.919 12.366 1.00 73.25 97 VAL A O 1
ATOM 726 N N . GLN A 1 98 ? 2.694 -13.681 14.433 1.00 70.25 98 GLN A N 1
ATOM 727 C CA . GLN A 1 98 ? 3.080 -15.084 14.551 1.00 70.25 98 GLN A CA 1
ATOM 728 C C . GLN A 1 98 ? 1.832 -15.965 14.477 1.00 70.25 98 GLN A C 1
ATOM 730 O O . GLN A 1 98 ? 0.826 -15.698 15.136 1.00 70.25 98 GLN A O 1
ATOM 735 N N . ASP A 1 99 ? 1.903 -17.020 13.666 1.00 71.56 99 ASP A N 1
ATOM 736 C CA . ASP A 1 99 ? 0.770 -17.890 13.369 1.00 71.56 99 ASP A CA 1
ATOM 737 C C . ASP A 1 99 ? -0.486 -17.110 12.918 1.00 71.56 99 ASP A C 1
ATOM 739 O O . ASP A 1 99 ? -1.573 -17.327 13.451 1.00 71.56 99 ASP A O 1
ATOM 743 N N . TYR A 1 100 ? -0.384 -16.214 11.926 1.00 74.62 100 TYR A N 1
ATOM 744 C CA . TYR A 1 100 ? -1.532 -15.459 11.384 1.00 74.62 100 TYR A CA 1
ATOM 745 C C . TYR A 1 100 ? -2.788 -16.321 11.134 1.00 74.62 100 TYR A C 1
ATOM 747 O O . TYR A 1 100 ? -3.915 -15.898 11.396 1.00 74.62 100 TYR A O 1
ATOM 755 N N . SER A 1 101 ? -2.614 -17.576 10.704 1.00 72.00 101 SER A N 1
ATOM 756 C CA . SER A 1 101 ? -3.703 -18.544 10.523 1.00 72.00 101 SER A CA 1
ATOM 757 C C . SER A 1 101 ? -4.480 -18.862 11.809 1.00 72.00 101 SER A C 1
ATOM 759 O O . SER A 1 101 ? -5.672 -19.162 11.745 1.00 72.00 101 SER A O 1
ATOM 761 N N . ARG A 1 102 ? -3.845 -18.779 12.984 1.00 70.19 102 ARG A N 1
ATOM 762 C CA . ARG A 1 102 ? -4.485 -18.980 14.294 1.00 70.19 102 ARG A CA 1
ATOM 763 C C . ARG A 1 102 ? -5.404 -17.836 14.691 1.00 70.19 102 ARG A C 1
ATOM 765 O O . ARG A 1 102 ? -6.249 -18.052 15.553 1.00 70.19 102 ARG A O 1
ATOM 772 N N . LEU A 1 103 ? -5.338 -16.672 14.035 1.00 73.69 103 LEU A N 1
ATOM 773 C CA . LEU A 1 103 ? -6.326 -15.610 14.253 1.00 73.69 103 LEU A CA 1
ATOM 774 C C . LEU A 1 103 ? -7.763 -16.084 13.976 1.00 73.69 103 LEU A C 1
ATOM 776 O O . LEU A 1 103 ? -8.704 -15.553 14.559 1.00 73.69 103 LEU A O 1
ATOM 780 N N . ALA A 1 104 ? -7.934 -17.119 13.146 1.00 69.44 104 ALA A N 1
ATOM 781 C CA . ALA A 1 104 ? -9.226 -17.749 12.888 1.00 69.44 104 ALA A CA 1
ATOM 782 C C . ALA A 1 104 ? -9.842 -18.446 14.122 1.00 69.44 104 ALA A C 1
ATOM 784 O O . ALA A 1 104 ? -11.055 -18.640 14.162 1.00 69.44 104 ALA A O 1
ATOM 785 N N . ILE A 1 105 ? -9.039 -18.813 15.133 1.00 71.38 105 ILE A N 1
ATOM 786 C CA . ILE A 1 105 ? -9.521 -19.446 16.379 1.00 71.38 105 ILE A CA 1
ATOM 787 C C . ILE A 1 105 ? -10.396 -18.473 17.176 1.00 71.38 105 ILE A C 1
ATOM 789 O O . ILE A 1 105 ? -11.367 -18.877 17.807 1.00 71.38 105 ILE A O 1
ATOM 793 N N . TYR A 1 106 ? -10.108 -17.177 17.071 1.00 68.88 106 TYR A N 1
ATOM 794 C CA . TYR A 1 106 ? -10.877 -16.111 17.706 1.00 68.88 106 TYR A CA 1
ATOM 795 C C . TYR A 1 106 ? -12.155 -15.756 16.930 1.00 68.88 106 TYR A C 1
ATOM 797 O O . TYR A 1 106 ? -12.865 -14.828 17.301 1.00 68.88 106 TYR A O 1
ATOM 805 N N . GLY A 1 107 ? -12.461 -16.464 15.838 1.00 73.69 107 GLY A N 1
ATOM 806 C CA . GLY A 1 107 ? -13.640 -16.252 15.006 1.00 73.69 107 GLY A CA 1
ATOM 807 C C . GLY A 1 107 ? -13.309 -15.666 13.635 1.00 73.69 107 GLY A C 1
ATOM 808 O O . GLY A 1 107 ? -12.235 -15.871 13.071 1.00 73.69 107 GLY A O 1
ATOM 809 N N . LYS A 1 108 ? -14.272 -14.950 13.044 1.00 78.19 108 LYS A N 1
ATOM 810 C CA . LYS A 1 108 ? -14.111 -14.399 11.695 1.00 78.19 108 LYS A CA 1
ATOM 811 C C . LYS A 1 108 ? -13.113 -13.239 11.727 1.00 78.19 108 LYS A C 1
ATOM 813 O O . LYS A 1 108 ? -13.468 -12.141 12.146 1.00 78.19 108 LYS A O 1
ATOM 818 N N . LEU A 1 109 ? -11.902 -13.474 11.222 1.00 83.81 109 LEU A N 1
ATOM 819 C CA . LEU A 1 109 ? -10.909 -12.424 11.008 1.00 83.81 109 LEU A CA 1
ATOM 820 C C . LEU A 1 109 ? -11.474 -11.357 10.070 1.00 83.81 109 LEU A C 1
ATOM 822 O O . LEU A 1 109 ? -12.077 -11.657 9.034 1.00 83.81 109 LEU A O 1
ATOM 826 N N . HIS A 1 110 ? -11.313 -10.103 10.455 1.00 86.38 110 HIS A N 1
ATOM 827 C CA . HIS A 1 110 ? -11.673 -8.959 9.641 1.00 86.38 110 HIS A CA 1
ATOM 828 C C . HIS A 1 110 ? -10.448 -8.120 9.388 1.00 86.38 110 HIS A C 1
ATOM 830 O O . HIS A 1 110 ? -9.745 -7.760 10.324 1.00 86.38 110 HIS A O 1
ATOM 836 N N . GLN A 1 111 ? -10.210 -7.800 8.127 1.00 87.44 111 GLN A N 1
ATOM 837 C CA . GLN A 1 111 ? -9.073 -6.997 7.736 1.00 87.44 111 GLN A CA 1
ATOM 838 C C . GLN A 1 111 ? -9.579 -5.672 7.184 1.00 87.44 111 GLN A C 1
ATOM 840 O O . GLN A 1 111 ? -10.382 -5.660 6.254 1.00 87.44 111 GLN A O 1
ATOM 845 N N . LEU A 1 112 ? -9.125 -4.576 7.784 1.00 86.88 112 LEU A N 1
ATOM 846 C CA . LEU A 1 112 ? -9.306 -3.229 7.265 1.00 86.88 112 LEU A CA 1
ATOM 847 C C . LEU A 1 112 ? -8.014 -2.788 6.581 1.00 86.88 112 LEU A C 1
ATOM 849 O O . LEU A 1 112 ? -6.936 -2.838 7.180 1.00 86.88 112 LEU A O 1
ATOM 853 N N . GLY A 1 113 ? -8.139 -2.370 5.327 1.00 83.25 113 GLY A N 1
ATOM 854 C CA . GLY A 1 113 ? -7.060 -1.877 4.485 1.00 83.25 113 GLY A CA 1
ATOM 855 C C . GLY A 1 113 ? -7.049 -0.356 4.349 1.00 83.25 113 GLY A C 1
ATOM 856 O O . GLY A 1 113 ? -7.796 0.371 5.011 1.00 83.25 113 GLY A O 1
ATOM 857 N N . ASN A 1 114 ? -6.230 0.142 3.418 1.00 79.94 114 ASN A N 1
ATOM 858 C CA . ASN A 1 114 ? -6.247 1.562 3.066 1.00 79.94 114 ASN A CA 1
ATOM 859 C C . ASN A 1 114 ? -7.638 1.993 2.581 1.00 79.94 114 ASN A C 1
ATOM 861 O O . ASN A 1 114 ? -8.145 3.012 3.016 1.00 79.94 114 ASN A O 1
ATOM 865 N N . THR A 1 115 ? -8.310 1.216 1.737 1.00 76.38 115 THR A N 1
ATOM 866 C CA . THR A 1 115 ? -9.636 1.586 1.212 1.00 76.38 115 THR A CA 1
ATOM 867 C C . THR A 1 115 ? -10.695 1.786 2.291 1.00 76.38 115 THR A C 1
ATOM 869 O O . THR A 1 115 ? -11.561 2.633 2.119 1.00 76.38 115 THR A O 1
ATOM 872 N N . ASP A 1 116 ? -10.622 1.050 3.401 1.00 78.62 116 ASP A N 1
ATOM 873 C CA . ASP A 1 116 ? -11.621 1.122 4.471 1.00 78.62 116 ASP A CA 1
ATOM 874 C C . ASP A 1 116 ? -11.423 2.347 5.366 1.00 78.62 116 ASP A C 1
ATOM 876 O O . ASP A 1 116 ? -12.383 2.975 5.815 1.00 78.62 116 ASP A O 1
ATOM 880 N N . LEU A 1 117 ? -10.167 2.729 5.608 1.00 76.31 117 LEU A N 1
ATOM 881 C CA . LEU A 1 117 ? -9.845 3.927 6.387 1.00 76.31 117 LEU A CA 1
ATOM 882 C C . LEU A 1 117 ? -10.091 5.223 5.604 1.00 76.31 117 LEU A C 1
ATOM 884 O O . LEU A 1 117 ? -10.205 6.298 6.198 1.00 76.31 117 LEU A O 1
ATOM 888 N N . PHE A 1 118 ? -10.200 5.127 4.280 1.00 66.75 118 PHE A N 1
ATOM 889 C CA . PHE A 1 118 ? -10.447 6.255 3.399 1.00 66.75 118 PHE A CA 1
ATOM 890 C C . PHE A 1 118 ? -11.938 6.307 3.053 1.00 66.75 118 PHE A C 1
ATOM 892 O O . PHE A 1 118 ? -12.478 5.406 2.422 1.00 66.75 118 PHE A O 1
ATOM 899 N N . ALA A 1 119 ? -12.622 7.389 3.426 1.00 54.25 119 ALA A N 1
ATOM 900 C CA . ALA A 1 119 ? -14.044 7.546 3.130 1.00 54.25 119 ALA A CA 1
ATOM 901 C C . ALA A 1 119 ? -14.322 7.480 1.613 1.00 54.25 119 ALA A C 1
ATOM 903 O O . ALA A 1 119 ? -13.905 8.368 0.853 1.00 54.25 119 ALA A O 1
ATOM 904 N N . ALA A 1 120 ? -15.068 6.462 1.171 1.00 43.72 120 ALA A N 1
ATOM 905 C CA . ALA A 1 120 ? -15.558 6.350 -0.200 1.00 43.72 120 ALA A CA 1
ATOM 906 C C . ALA A 1 120 ? -16.361 7.615 -0.561 1.00 43.72 120 ALA A C 1
ATOM 908 O O . ALA A 1 120 ? -17.317 7.985 0.116 1.00 43.72 120 ALA A O 1
ATOM 909 N N . GLY A 1 121 ? -15.927 8.339 -1.596 1.00 39.84 121 GLY A N 1
ATOM 910 C CA . GLY A 1 121 ? -16.535 9.614 -2.007 1.00 39.84 121 GLY A CA 1
ATOM 911 C C . GLY A 1 121 ? -15.807 10.882 -1.541 1.00 39.84 121 GLY A C 1
ATOM 912 O O . GLY A 1 121 ? -16.176 11.978 -1.965 1.00 39.84 121 GLY A O 1
ATOM 913 N N . THR A 1 122 ? -14.731 10.780 -0.753 1.00 43.97 122 THR A N 1
ATOM 914 C CA . THR A 1 122 ? -13.737 11.876 -0.631 1.00 43.97 122 THR A CA 1
ATOM 915 C C . THR A 1 122 ? -12.806 11.952 -1.845 1.00 43.97 122 THR A C 1
ATOM 917 O O . THR A 1 122 ? -12.084 12.927 -2.016 1.00 43.97 122 THR A O 1
ATOM 920 N N . ALA A 1 123 ? -12.916 10.986 -2.765 1.00 39.25 123 ALA A N 1
ATOM 921 C CA . ALA A 1 123 ? -12.239 10.965 -4.058 1.00 39.25 123 ALA A CA 1
ATOM 922 C C . ALA A 1 123 ? -12.518 12.191 -4.951 1.00 39.25 123 ALA A C 1
ATOM 924 O O . ALA A 1 123 ? -11.693 12.466 -5.821 1.00 39.25 123 ALA A O 1
ATOM 925 N N . ALA A 1 124 ? -13.625 12.916 -4.721 1.00 34.66 124 ALA A N 1
ATOM 926 C CA . ALA A 1 124 ? -13.962 14.170 -5.405 1.00 34.66 124 ALA A CA 1
ATOM 927 C C . ALA A 1 124 ? -13.044 15.345 -5.018 1.00 34.66 124 ALA A C 1
ATOM 929 O O . ALA A 1 124 ? -12.991 16.348 -5.724 1.00 34.66 124 ALA A O 1
ATOM 930 N N . VAL A 1 125 ? -12.286 15.218 -3.927 1.00 37.62 125 VAL A N 1
ATOM 931 C CA . VAL A 1 125 ? -11.149 16.090 -3.640 1.00 37.62 125 VAL A CA 1
ATOM 932 C C . VAL A 1 125 ? -9.912 15.306 -4.061 1.00 37.62 125 VAL A C 1
ATOM 934 O O . VAL A 1 125 ? -9.690 14.190 -3.597 1.00 37.62 125 VAL A O 1
ATOM 937 N N . GLY A 1 126 ? -9.147 15.841 -5.009 1.00 36.62 126 GLY A N 1
ATOM 938 C CA . GLY A 1 126 ? -8.017 15.184 -5.669 1.00 36.62 126 GLY A CA 1
ATOM 939 C C . GLY A 1 126 ? -6.825 14.831 -4.772 1.00 36.62 126 GLY A C 1
ATOM 940 O O . GLY A 1 126 ? -5.702 14.961 -5.211 1.00 36.62 126 GLY A O 1
ATOM 941 N N . SER A 1 127 ? -7.005 14.384 -3.531 1.00 39.34 127 SER A N 1
ATOM 942 C CA . SER A 1 127 ? -5.938 13.974 -2.619 1.00 39.34 127 SER A CA 1
ATOM 943 C C . SER A 1 127 ? -5.938 12.451 -2.444 1.00 39.34 127 SER A C 1
ATOM 945 O O . SER A 1 127 ? -6.711 11.920 -1.653 1.00 39.34 127 SER A O 1
ATOM 947 N N . GLY A 1 128 ? -5.095 11.728 -3.185 1.00 40.97 128 GLY A N 1
ATOM 948 C CA . GLY A 1 128 ? -4.934 10.269 -3.079 1.00 40.97 128 GLY A CA 1
ATOM 949 C C . GLY A 1 128 ? -4.298 9.764 -1.772 1.00 40.97 128 GLY A C 1
ATOM 950 O O . GLY A 1 128 ? -4.097 8.569 -1.622 1.00 40.97 128 GLY A O 1
ATOM 951 N N . TRP A 1 129 ? -4.006 10.631 -0.797 1.00 53.62 129 TRP A N 1
ATOM 952 C CA . TRP A 1 129 ? -3.412 10.265 0.499 1.00 53.62 129 TRP A CA 1
ATOM 953 C C . TRP A 1 129 ? -4.008 11.147 1.630 1.00 53.62 129 TRP A C 1
ATOM 955 O O . TRP A 1 129 ? -4.104 12.357 1.416 1.00 53.62 129 TRP A O 1
ATOM 965 N N . PRO A 1 130 ? -4.378 10.645 2.835 1.00 45.03 130 PRO A N 1
ATOM 966 C CA . PRO A 1 130 ? -4.995 11.419 3.917 1.00 45.03 130 PRO A CA 1
ATOM 967 C C . PRO A 1 130 ? -4.017 11.799 5.030 1.00 45.03 130 PRO A C 1
ATOM 969 O O . PRO A 1 130 ? -4.402 12.537 5.927 1.00 45.03 130 PRO A O 1
ATOM 972 N N . ALA A 1 131 ? -2.748 11.400 4.970 1.00 42.34 131 ALA A N 1
ATOM 973 C CA . ALA A 1 131 ? -1.719 11.832 5.922 1.00 42.34 131 ALA A CA 1
ATOM 974 C C . ALA A 1 131 ? -1.523 13.361 5.999 1.00 42.34 131 ALA A C 1
ATOM 976 O O . ALA A 1 131 ? -0.742 13.823 6.823 1.00 42.34 131 ALA A O 1
ATOM 977 N N . ILE A 1 132 ? -2.222 14.154 5.176 1.00 44.75 132 ILE A N 1
ATOM 978 C CA . ILE A 1 132 ? -2.111 15.620 5.165 1.00 44.75 132 ILE A CA 1
ATOM 979 C C . ILE A 1 132 ? -3.460 16.336 5.197 1.00 44.75 132 ILE A C 1
ATOM 981 O O . ILE A 1 132 ? -3.567 17.405 5.786 1.00 44.75 132 ILE A O 1
ATOM 985 N N . ALA A 1 133 ? -4.502 15.786 4.575 1.00 45.28 133 ALA A N 1
ATOM 986 C CA . ALA A 1 133 ? -5.633 16.624 4.186 1.00 45.28 133 ALA A CA 1
ATOM 987 C C . ALA A 1 133 ? -6.594 17.009 5.326 1.00 45.28 133 ALA A C 1
ATOM 989 O O . ALA A 1 133 ? -7.421 17.889 5.111 1.00 45.28 133 ALA A O 1
ATOM 990 N N . VAL A 1 134 ? -6.523 16.397 6.519 1.00 40.31 134 VAL A N 1
ATOM 991 C CA . VAL A 1 134 ? -7.525 16.683 7.572 1.00 40.31 134 VAL A CA 1
ATOM 992 C C . VAL A 1 134 ? -6.987 16.925 8.975 1.00 40.31 134 VAL A C 1
ATOM 994 O O . VAL A 1 134 ? -7.674 17.589 9.745 1.00 40.31 134 VAL A O 1
ATOM 997 N N . HIS A 1 135 ? -5.764 16.515 9.321 1.00 36.03 135 HIS A N 1
ATOM 998 C CA . HIS A 1 135 ? -5.250 16.844 10.658 1.00 36.03 135 HIS A CA 1
ATOM 999 C C . HIS A 1 135 ? -4.379 18.082 10.750 1.00 36.03 135 HIS A C 1
ATOM 1001 O O . HIS A 1 135 ? -4.219 18.583 11.857 1.00 36.03 135 HIS A O 1
ATOM 1007 N N . HIS A 1 136 ? -3.913 18.651 9.641 1.00 37.66 136 HIS A N 1
ATOM 1008 C CA . HIS A 1 136 ? -3.237 19.935 9.698 1.00 37.66 136 HIS A CA 1
ATOM 1009 C C . HIS A 1 136 ? -3.225 20.617 8.325 1.00 37.66 136 HIS A C 1
ATOM 1011 O O . HIS A 1 136 ? -2.378 20.304 7.492 1.00 37.66 136 HIS A O 1
ATOM 1017 N N . ASP A 1 137 ? -3.968 21.717 8.208 1.00 39.47 137 ASP A N 1
ATOM 1018 C CA . ASP A 1 137 ? -3.596 22.928 7.440 1.00 39.47 137 ASP A CA 1
ATOM 1019 C C . ASP A 1 137 ? -2.189 23.486 7.849 1.00 39.47 137 ASP A C 1
ATOM 1021 O O . ASP A 1 137 ? -1.901 24.673 7.738 1.00 39.47 137 ASP A O 1
ATOM 1025 N N . ARG A 1 138 ? -1.300 22.646 8.407 1.00 40.16 138 ARG A N 1
ATOM 1026 C CA . ARG A 1 138 ? -0.004 22.955 9.035 1.00 40.16 138 ARG A CA 1
ATOM 1027 C C . ARG A 1 138 ? 1.082 21.867 8.883 1.00 40.16 138 ARG A C 1
ATOM 1029 O O . ARG A 1 138 ? 2.230 22.180 9.164 1.00 40.16 138 ARG A O 1
ATOM 1036 N N . ALA A 1 139 ? 0.792 20.617 8.486 1.00 44.31 139 ALA A N 1
ATOM 1037 C CA . ALA A 1 139 ? 1.783 19.523 8.604 1.00 44.31 139 ALA A CA 1
ATOM 1038 C C . ALA A 1 139 ? 2.709 19.383 7.394 1.00 44.31 139 ALA A C 1
ATOM 1040 O O . ALA A 1 139 ? 3.773 18.785 7.502 1.00 44.31 139 ALA A O 1
ATOM 1041 N N . PHE A 1 140 ? 2.344 19.979 6.264 1.00 46.81 140 PHE A N 1
ATOM 1042 C CA . PHE A 1 140 ? 3.248 20.121 5.133 1.00 46.81 140 PHE A CA 1
ATOM 1043 C C . PHE A 1 140 ? 3.277 21.589 4.766 1.00 46.81 140 PHE A C 1
ATOM 1045 O O . PHE A 1 140 ? 2.738 22.009 3.749 1.00 46.81 140 PHE A O 1
ATOM 1052 N N . GLY A 1 141 ? 3.858 22.382 5.670 1.00 52.56 141 GLY A N 1
ATOM 1053 C CA . GLY A 1 141 ? 4.121 23.799 5.429 1.00 52.56 141 GLY A CA 1
ATOM 1054 C C . GLY A 1 141 ? 4.929 24.039 4.147 1.00 52.56 141 GLY A C 1
ATOM 1055 O O . GLY A 1 141 ? 4.894 25.144 3.616 1.00 52.56 141 GLY A O 1
ATOM 1056 N N . ASP A 1 142 ? 5.594 23.006 3.613 1.00 67.06 142 ASP A N 1
ATOM 1057 C CA . ASP A 1 142 ? 6.249 23.018 2.312 1.00 67.06 142 ASP A CA 1
ATOM 1058 C C . ASP A 1 142 ? 6.332 21.624 1.642 1.00 67.06 142 ASP A C 1
ATOM 1060 O O . ASP A 1 142 ? 6.079 20.568 2.230 1.00 67.06 142 ASP A O 1
ATOM 1064 N N . ARG A 1 143 ? 6.716 21.639 0.360 1.00 75.62 143 ARG A N 1
ATOM 1065 C CA . ARG A 1 143 ? 6.950 20.461 -0.493 1.00 75.62 143 ARG A CA 1
ATOM 1066 C C . ARG A 1 143 ? 8.072 19.551 0.025 1.00 75.62 143 ARG A C 1
ATOM 1068 O O . ARG A 1 143 ? 8.027 18.342 -0.201 1.00 75.62 143 ARG A O 1
ATOM 1075 N N . ASN A 1 144 ? 9.070 20.115 0.704 1.00 80.00 144 ASN A N 1
ATOM 1076 C CA . ASN A 1 144 ? 10.235 19.375 1.192 1.00 80.00 144 ASN A CA 1
ATOM 1077 C C . ASN A 1 144 ? 9.853 18.431 2.327 1.00 80.00 144 ASN A C 1
ATOM 1079 O O . ASN A 1 144 ? 10.208 17.258 2.285 1.00 80.00 144 ASN A O 1
ATOM 1083 N N . THR A 1 145 ? 9.039 18.902 3.268 1.00 75.25 145 THR A N 1
ATOM 1084 C CA . THR A 1 145 ? 8.489 18.073 4.344 1.00 75.25 145 THR A CA 1
ATOM 1085 C C . THR A 1 145 ? 7.718 16.881 3.764 1.00 75.25 145 THR A C 1
ATOM 1087 O O . THR A 1 145 ? 7.852 15.756 4.245 1.00 75.25 145 THR A O 1
ATOM 1090 N N . ALA A 1 146 ? 6.963 17.099 2.677 1.00 75.69 146 ALA A N 1
ATOM 1091 C CA . ALA A 1 146 ? 6.168 16.059 2.009 1.00 75.69 146 ALA A CA 1
ATOM 1092 C C . ALA A 1 146 ? 7.058 15.019 1.352 1.00 75.69 146 ALA A C 1
ATOM 1094 O O . ALA A 1 146 ? 6.820 13.821 1.498 1.00 75.69 146 ALA A O 1
ATOM 1095 N N . ARG A 1 147 ? 8.123 15.482 0.699 1.00 82.69 147 ARG A N 1
ATOM 1096 C CA . ARG A 1 147 ? 9.145 14.612 0.136 1.00 82.69 147 ARG A CA 1
ATOM 1097 C C . ARG A 1 147 ? 9.801 13.750 1.217 1.00 82.69 147 ARG A C 1
ATOM 1099 O O . ARG A 1 147 ? 9.825 12.538 1.048 1.00 82.69 147 ARG A O 1
ATOM 1106 N N . THR A 1 148 ? 10.260 14.350 2.317 1.00 81.50 148 THR A N 1
ATOM 1107 C CA . THR A 1 148 ? 10.911 13.637 3.429 1.00 81.50 148 THR A CA 1
ATOM 1108 C C . THR A 1 148 ? 9.984 12.611 4.067 1.00 81.50 148 THR A C 1
ATOM 1110 O O . THR A 1 148 ? 10.390 11.481 4.298 1.00 81.50 148 THR A O 1
ATOM 1113 N N . PHE A 1 149 ? 8.720 12.951 4.319 1.00 81.06 149 PHE A N 1
ATOM 1114 C CA . PHE A 1 149 ? 7.770 11.983 4.869 1.00 81.06 149 PHE A CA 1
ATOM 1115 C C . PHE A 1 149 ? 7.541 10.798 3.919 1.00 81.06 149 PHE A C 1
ATOM 1117 O O . PHE A 1 149 ? 7.544 9.642 4.347 1.00 81.06 149 PHE A O 1
ATOM 1124 N N . LEU A 1 150 ? 7.369 11.068 2.622 1.00 82.62 150 LEU A N 1
ATOM 1125 C CA . LEU A 1 150 ? 7.167 10.015 1.629 1.00 82.62 150 LEU A CA 1
ATOM 1126 C C . LEU A 1 150 ? 8.408 9.121 1.491 1.00 82.62 150 LEU A C 1
ATOM 1128 O O . LEU A 1 150 ? 8.265 7.902 1.493 1.00 82.62 150 LEU A O 1
ATOM 1132 N N . SER A 1 151 ? 9.613 9.693 1.428 1.00 83.81 151 SER A N 1
ATOM 1133 C CA . SER A 1 151 ? 10.853 8.917 1.302 1.00 83.81 151 SER A CA 1
ATOM 1134 C C . SER A 1 151 ? 11.210 8.161 2.578 1.00 83.81 151 SER A C 1
ATOM 1136 O O . SER A 1 151 ? 11.561 6.985 2.522 1.00 83.81 151 SER A O 1
ATOM 1138 N N . ASP A 1 152 ? 11.109 8.819 3.734 1.00 83.19 152 ASP A N 1
ATOM 1139 C CA . ASP A 1 152 ? 11.740 8.337 4.963 1.00 83.19 152 ASP A CA 1
ATOM 1140 C C . ASP A 1 152 ? 10.788 7.587 5.884 1.00 83.19 152 ASP A C 1
ATOM 1142 O O . ASP A 1 152 ? 11.262 6.887 6.777 1.00 83.19 152 ASP A O 1
ATOM 1146 N N . VAL A 1 153 ? 9.477 7.719 5.677 1.00 80.25 153 VAL A N 1
ATOM 1147 C CA . VAL A 1 153 ? 8.457 7.049 6.493 1.00 80.25 153 VAL A CA 1
ATOM 1148 C C . VAL A 1 153 ? 7.632 6.099 5.643 1.00 80.25 153 VAL A C 1
ATOM 1150 O O . VAL A 1 153 ? 7.526 4.923 5.970 1.00 80.25 153 VAL A O 1
ATOM 1153 N N . VAL A 1 154 ? 7.052 6.588 4.546 1.00 81.25 154 VAL A N 1
ATOM 1154 C CA . VAL A 1 154 ? 6.140 5.776 3.733 1.00 81.25 154 VAL A CA 1
ATOM 1155 C C . VAL A 1 154 ? 6.896 4.699 2.971 1.00 81.25 154 VAL A C 1
ATOM 1157 O O . VAL A 1 154 ? 6.640 3.523 3.199 1.00 81.25 154 VAL A O 1
ATOM 1160 N N . LEU A 1 155 ? 7.824 5.080 2.088 1.00 84.81 155 LEU A N 1
ATOM 1161 C CA . LEU A 1 155 ? 8.508 4.122 1.218 1.00 84.81 155 LEU A CA 1
ATOM 1162 C C . LEU A 1 155 ? 9.318 3.091 2.015 1.00 84.81 155 LEU A C 1
ATOM 1164 O O . LEU A 1 155 ? 9.355 1.933 1.623 1.00 84.81 155 LEU A O 1
ATOM 1168 N N . LYS A 1 156 ? 9.897 3.468 3.164 1.00 82.44 156 LYS A N 1
ATOM 1169 C CA . LYS A 1 156 ? 10.657 2.538 4.019 1.00 82.44 156 LYS A CA 1
ATOM 1170 C C . LYS A 1 156 ? 9.816 1.440 4.673 1.00 82.44 156 LYS A C 1
ATOM 1172 O O . LYS A 1 156 ? 10.382 0.425 5.058 1.00 82.44 156 LYS A O 1
ATOM 1177 N N . GLN A 1 157 ? 8.508 1.641 4.825 1.00 77.94 157 GLN A N 1
ATOM 1178 C CA . GLN A 1 157 ? 7.605 0.625 5.378 1.00 77.94 157 GLN A CA 1
ATOM 1179 C C . GLN A 1 157 ? 7.012 -0.296 4.309 1.00 77.94 157 GLN A C 1
ATOM 1181 O O . GLN A 1 157 ? 6.318 -1.253 4.643 1.00 77.94 157 GLN A O 1
ATOM 1186 N N . LEU A 1 158 ? 7.242 -0.003 3.028 1.00 83.44 158 LEU A N 1
ATOM 1187 C CA . LEU A 1 158 ? 6.738 -0.832 1.945 1.00 83.44 158 LEU A CA 1
ATOM 1188 C C . LEU A 1 158 ? 7.699 -1.983 1.676 1.00 83.44 158 LEU A C 1
ATOM 1190 O O . LEU A 1 158 ? 8.918 -1.815 1.684 1.00 83.44 158 LEU A O 1
ATOM 1194 N N . HIS A 1 159 ? 7.129 -3.152 1.390 1.00 85.62 159 HIS A N 1
ATOM 1195 C CA . HIS A 1 159 ? 7.902 -4.280 0.894 1.00 85.62 159 HIS A CA 1
ATOM 1196 C C . HIS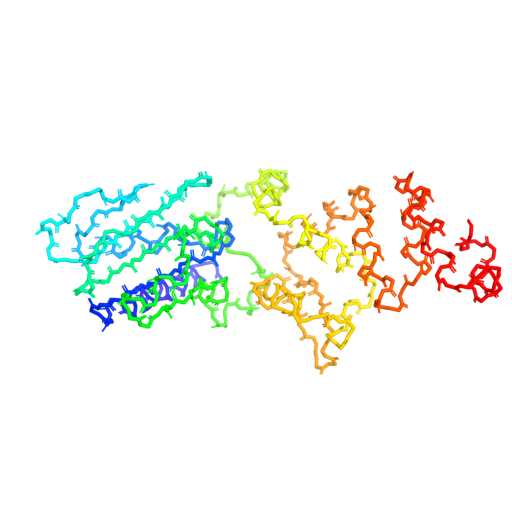 A 1 159 ? 8.604 -3.894 -0.426 1.00 85.62 159 HIS A C 1
ATOM 1198 O O . HIS A 1 159 ? 7.986 -3.197 -1.241 1.00 85.62 159 HIS A O 1
ATOM 1204 N N . PRO A 1 160 ? 9.851 -4.340 -0.679 1.00 88.38 160 PRO A N 1
ATOM 1205 C CA . PRO A 1 160 ? 10.581 -4.019 -1.908 1.00 88.38 160 PRO A CA 1
ATOM 1206 C C . PRO A 1 160 ? 9.782 -4.271 -3.195 1.00 88.38 160 PRO A C 1
ATOM 1208 O O . PRO A 1 160 ? 9.734 -3.398 -4.054 1.00 88.38 160 PRO A O 1
ATOM 1211 N N . ASP A 1 161 ? 9.060 -5.390 -3.282 1.00 89.69 161 ASP A N 1
ATOM 1212 C CA . ASP A 1 161 ? 8.231 -5.720 -4.456 1.00 89.69 161 ASP A CA 1
ATOM 1213 C C . ASP A 1 161 ? 7.129 -4.676 -4.720 1.00 89.69 161 ASP A C 1
ATOM 1215 O O . ASP A 1 161 ? 6.788 -4.366 -5.862 1.00 89.69 161 ASP A O 1
ATOM 1219 N N . LEU A 1 162 ? 6.591 -4.074 -3.658 1.00 89.88 162 LEU A N 1
ATOM 1220 C CA . LEU A 1 162 ? 5.562 -3.046 -3.760 1.00 89.88 162 LEU A CA 1
ATOM 1221 C C . LEU A 1 162 ? 6.161 -1.687 -4.165 1.00 89.88 162 LEU A C 1
ATOM 1223 O O . LEU A 1 162 ? 5.514 -0.914 -4.877 1.00 89.88 162 LEU A O 1
ATOM 1227 N N . ILE A 1 163 ? 7.409 -1.408 -3.769 1.00 91.75 163 ILE A N 1
ATOM 1228 C CA . ILE A 1 163 ? 8.187 -0.262 -4.269 1.00 91.75 163 ILE A CA 1
ATOM 1229 C C . ILE A 1 163 ? 8.477 -0.443 -5.761 1.00 91.75 163 ILE A C 1
ATOM 1231 O O . ILE A 1 163 ? 8.280 0.497 -6.528 1.00 91.75 163 ILE A O 1
ATOM 1235 N N . ASP A 1 164 ? 8.873 -1.643 -6.182 1.00 94.25 164 ASP A N 1
ATOM 1236 C CA . ASP A 1 164 ? 9.133 -1.981 -7.583 1.00 94.25 164 ASP A CA 1
ATOM 1237 C C . ASP A 1 164 ? 7.883 -1.784 -8.448 1.00 94.25 164 ASP A C 1
ATOM 1239 O O . ASP A 1 164 ? 7.936 -1.169 -9.517 1.00 94.25 164 ASP A O 1
ATOM 1243 N N . LEU A 1 165 ? 6.730 -2.228 -7.947 1.00 93.81 165 LEU A N 1
ATOM 1244 C CA . LEU A 1 165 ? 5.438 -2.037 -8.591 1.00 93.81 165 LEU A CA 1
ATOM 1245 C C . LEU A 1 165 ? 5.049 -0.552 -8.688 1.00 93.81 165 LEU A C 1
ATOM 1247 O O . LEU A 1 165 ? 4.632 -0.088 -9.752 1.00 93.81 165 LEU A O 1
ATOM 1251 N N . LEU A 1 166 ? 5.222 0.222 -7.612 1.00 93.00 166 LEU A N 1
ATOM 1252 C CA . LEU A 1 166 ? 4.983 1.669 -7.613 1.00 93.00 166 LEU A CA 1
ATOM 1253 C C . LEU A 1 166 ? 5.929 2.407 -8.569 1.00 93.00 166 LEU A C 1
ATOM 1255 O O . LEU A 1 166 ? 5.485 3.295 -9.302 1.00 93.00 166 LEU A O 1
ATOM 1259 N N . GLN A 1 167 ? 7.211 2.032 -8.598 1.00 95.12 167 GLN A N 1
ATOM 1260 C CA . GLN A 1 167 ? 8.199 2.598 -9.511 1.00 95.12 167 GLN A CA 1
ATOM 1261 C C . GLN A 1 167 ? 7.829 2.280 -10.965 1.00 95.12 167 GLN A C 1
ATOM 1263 O O . GLN A 1 167 ? 7.846 3.179 -11.806 1.00 95.12 167 GLN A O 1
ATOM 1268 N N . ALA A 1 168 ? 7.400 1.050 -11.264 1.00 95.19 168 ALA A N 1
ATOM 1269 C CA . ALA A 1 168 ? 6.912 0.667 -12.586 1.00 95.19 168 ALA A CA 1
ATOM 1270 C C . ALA A 1 168 ? 5.678 1.481 -13.018 1.00 95.19 168 ALA A C 1
ATOM 1272 O O . ALA A 1 168 ? 5.635 1.960 -14.153 1.00 95.19 168 ALA A O 1
ATOM 1273 N N . ILE A 1 169 ? 4.702 1.710 -12.125 1.00 94.44 169 ILE A N 1
ATOM 1274 C CA . ILE A 1 169 ? 3.544 2.575 -12.422 1.00 94.44 169 ILE A CA 1
ATOM 1275 C C . ILE A 1 169 ? 3.992 4.013 -12.686 1.00 94.44 169 ILE A C 1
ATOM 1277 O O . ILE A 1 169 ? 3.544 4.611 -13.662 1.00 94.44 169 ILE A O 1
ATOM 1281 N N . ALA A 1 170 ? 4.862 4.574 -11.840 1.00 93.38 170 ALA A N 1
ATOM 1282 C CA . ALA A 1 170 ? 5.351 5.942 -11.999 1.00 93.38 170 ALA A CA 1
ATOM 1283 C C . ALA A 1 170 ? 6.085 6.126 -13.336 1.00 93.38 170 ALA A C 1
ATOM 1285 O O . ALA A 1 170 ? 5.936 7.143 -14.011 1.00 93.38 170 ALA A O 1
ATOM 1286 N N . LEU A 1 171 ? 6.878 5.134 -13.736 1.00 93.50 171 LEU A N 1
ATOM 1287 C CA . LEU A 1 171 ? 7.659 5.155 -14.965 1.00 93.50 171 LEU A CA 1
ATOM 1288 C C . LEU A 1 171 ? 6.827 4.899 -16.229 1.00 93.50 171 LEU A C 1
ATOM 1290 O O . LEU A 1 171 ? 7.163 5.420 -17.298 1.00 93.50 171 LEU A O 1
ATOM 1294 N N . SER A 1 172 ? 5.763 4.099 -16.132 1.00 92.50 172 SER A N 1
ATOM 1295 C CA . SER A 1 172 ? 4.965 3.726 -17.293 1.00 92.50 172 SER A CA 1
ATOM 1296 C C . SER A 1 172 ? 4.153 4.903 -17.830 1.00 92.50 172 SER A C 1
ATOM 1298 O O . SER A 1 172 ? 3.337 5.505 -17.137 1.00 92.50 172 SER A O 1
ATOM 1300 N N . ARG A 1 173 ? 4.312 5.189 -19.127 1.00 83.62 173 ARG A N 1
ATOM 1301 C CA . ARG A 1 173 ? 3.535 6.240 -19.809 1.00 83.62 173 ARG A CA 1
ATOM 1302 C C . ARG A 1 173 ? 2.065 5.872 -19.977 1.00 83.62 173 ARG A C 1
ATOM 1304 O O . ARG A 1 173 ? 1.207 6.748 -19.941 1.00 83.62 173 ARG A O 1
ATOM 1311 N N . ASN A 1 174 ? 1.791 4.588 -20.190 1.00 86.31 174 ASN A N 1
ATOM 1312 C CA . ASN A 1 174 ? 0.446 4.101 -20.474 1.00 86.31 174 ASN A CA 1
ATOM 1313 C C . ASN A 1 174 ? -0.267 3.602 -19.211 1.00 86.31 174 ASN A C 1
ATOM 1315 O O . ASN A 1 174 ? -1.491 3.480 -19.234 1.00 86.31 174 ASN A O 1
ATOM 1319 N N . GLY A 1 175 ? 0.462 3.403 -18.110 1.00 91.75 175 GLY A N 1
ATOM 1320 C CA . GLY A 1 175 ? -0.006 2.694 -16.923 1.00 91.75 175 GLY A CA 1
ATOM 1321 C C . GLY A 1 175 ? 0.218 1.187 -17.045 1.00 91.75 175 GLY A C 1
ATOM 1322 O O . GL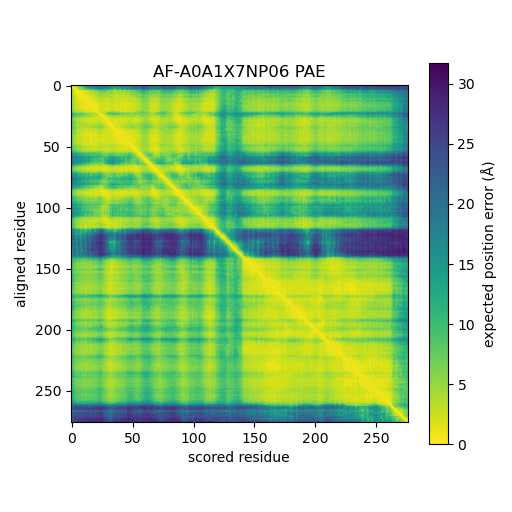Y A 1 175 ? 0.780 0.714 -18.033 1.00 91.75 175 GLY A O 1
ATOM 1323 N N . LEU A 1 176 ? -0.220 0.436 -16.035 1.00 94.00 176 LEU A N 1
ATOM 1324 C CA . LEU A 1 176 ? -0.081 -1.020 -16.003 1.00 94.00 176 LEU A CA 1
ATOM 1325 C C . LEU A 1 176 ? -1.427 -1.702 -16.250 1.00 94.00 176 LEU A C 1
ATOM 1327 O O . LEU A 1 176 ? -2.359 -1.548 -15.461 1.00 94.00 176 LEU A O 1
ATOM 1331 N N . ALA A 1 177 ? -1.534 -2.475 -17.331 1.00 93.31 177 ALA A N 1
ATOM 1332 C CA . ALA A 1 177 ? -2.735 -3.264 -17.614 1.00 93.31 177 ALA A CA 1
ATOM 1333 C C . ALA A 1 177 ? -2.928 -4.399 -16.586 1.00 93.31 177 ALA A C 1
ATOM 1335 O O . ALA A 1 177 ? -2.008 -5.189 -16.369 1.00 93.31 177 ALA A O 1
ATOM 1336 N N . GLU A 1 178 ? -4.123 -4.515 -15.985 1.00 92.25 178 GLU A N 1
ATOM 1337 C CA . GLU A 1 178 ? -4.441 -5.508 -14.936 1.00 92.25 178 GLU A CA 1
ATOM 1338 C C . GLU A 1 178 ? -4.240 -6.967 -15.389 1.00 92.25 178 GLU A C 1
ATOM 1340 O O . GLU A 1 178 ? -3.903 -7.839 -14.586 1.00 92.25 178 GLU A O 1
ATOM 1345 N N . GLU A 1 179 ? -4.437 -7.250 -16.676 1.00 91.50 179 GLU A N 1
ATOM 1346 C CA . GLU A 1 179 ? -4.271 -8.587 -17.260 1.00 91.50 179 GLU A CA 1
ATOM 1347 C C . GLU A 1 179 ? -2.811 -9.066 -17.300 1.00 91.50 179 GLU A C 1
ATOM 1349 O O . GLU A 1 179 ? -2.569 -10.268 -17.239 1.00 91.50 179 GLU A O 1
ATOM 1354 N N . GLN A 1 180 ? -1.851 -8.137 -17.340 1.00 89.31 180 GLN A N 1
ATOM 1355 C CA . GLN A 1 180 ? -0.412 -8.429 -17.370 1.00 89.31 180 GLN A CA 1
ATOM 1356 C C . GLN A 1 180 ? 0.193 -8.540 -15.960 1.00 89.31 180 GLN A C 1
ATOM 1358 O O . GLN A 1 180 ? 1.385 -8.803 -15.804 1.00 89.31 180 GLN A O 1
ATOM 1363 N N . LEU A 1 181 ? -0.619 -8.308 -14.925 1.00 89.12 181 LEU A N 1
ATOM 1364 C CA . LEU A 1 181 ? -0.230 -8.424 -13.525 1.00 89.12 181 LEU A CA 1
ATOM 1365 C C . LEU A 1 181 ? -0.633 -9.797 -12.986 1.00 89.12 181 LEU A C 1
ATOM 1367 O O . LEU A 1 181 ? -1.727 -10.301 -13.258 1.00 89.12 181 LEU A O 1
ATOM 1371 N N . ASP A 1 182 ? 0.233 -10.398 -12.177 1.00 89.44 182 ASP A N 1
ATOM 1372 C CA . ASP A 1 182 ? -0.121 -11.604 -11.433 1.00 89.44 182 ASP A CA 1
ATOM 1373 C C . ASP A 1 182 ? -1.124 -11.307 -10.300 1.00 89.44 182 ASP A C 1
ATOM 1375 O O . ASP A 1 182 ? -1.564 -10.178 -10.067 1.00 89.44 182 ASP A O 1
ATOM 1379 N N . VAL A 1 183 ? -1.568 -12.363 -9.616 1.00 89.38 183 VAL A N 1
ATOM 1380 C CA . VAL A 1 183 ? -2.563 -12.254 -8.539 1.00 89.38 183 VAL A CA 1
ATOM 1381 C C . VAL A 1 183 ? -2.043 -11.418 -7.362 1.00 89.38 183 VAL A C 1
ATOM 1383 O O . VAL A 1 183 ? -2.833 -10.659 -6.802 1.00 89.38 183 VAL A O 1
ATOM 1386 N N . GLY A 1 184 ? -0.752 -11.522 -7.028 1.00 88.44 184 GLY A N 1
ATOM 1387 C CA . GLY A 1 184 ? -0.131 -10.786 -5.924 1.00 88.44 184 GLY A CA 1
ATOM 1388 C C . GLY A 1 184 ? -0.094 -9.291 -6.212 1.00 88.44 184 GLY A C 1
ATOM 1389 O O . GLY A 1 184 ? -0.721 -8.514 -5.497 1.00 88.44 184 GLY A O 1
ATOM 1390 N N . HIS A 1 185 ? 0.476 -8.903 -7.353 1.00 90.12 185 HIS A N 1
ATOM 1391 C CA . HIS A 1 185 ? 0.521 -7.506 -7.779 1.00 90.12 185 HIS A CA 1
ATOM 1392 C C . HIS A 1 185 ? -0.877 -6.881 -7.878 1.00 90.12 185 HIS A C 1
ATOM 1394 O O . HIS A 1 185 ? -1.079 -5.735 -7.487 1.00 90.12 185 HIS A O 1
ATOM 1400 N N . ARG A 1 186 ? -1.888 -7.621 -8.356 1.00 90.69 186 ARG A N 1
ATOM 1401 C CA . ARG A 1 186 ? -3.274 -7.118 -8.364 1.00 90.69 186 ARG A CA 1
ATOM 1402 C C . ARG A 1 186 ? -3.825 -6.878 -6.961 1.00 90.69 186 ARG A C 1
ATOM 1404 O O . ARG A 1 186 ? -4.570 -5.916 -6.772 1.00 90.69 186 ARG A O 1
ATOM 1411 N N . ALA A 1 187 ? -3.510 -7.743 -6.000 1.00 88.19 187 ALA A N 1
ATOM 1412 C CA . ALA A 1 187 ? -3.902 -7.545 -4.609 1.00 88.19 187 ALA A CA 1
ATOM 1413 C C . ALA A 1 187 ? -3.210 -6.305 -4.017 1.00 88.19 187 ALA A C 1
ATOM 1415 O O . ALA A 1 187 ? -3.888 -5.469 -3.418 1.00 88.19 187 ALA A O 1
ATOM 1416 N N . ASP A 1 188 ? -1.919 -6.128 -4.294 1.00 88.50 188 ASP A N 1
ATOM 1417 C CA . ASP A 1 188 ? -1.130 -4.974 -3.856 1.00 88.50 188 ASP A CA 1
ATOM 1418 C C . ASP A 1 188 ? -1.665 -3.653 -4.418 1.00 88.50 188 ASP A C 1
ATOM 1420 O O . ASP A 1 188 ? 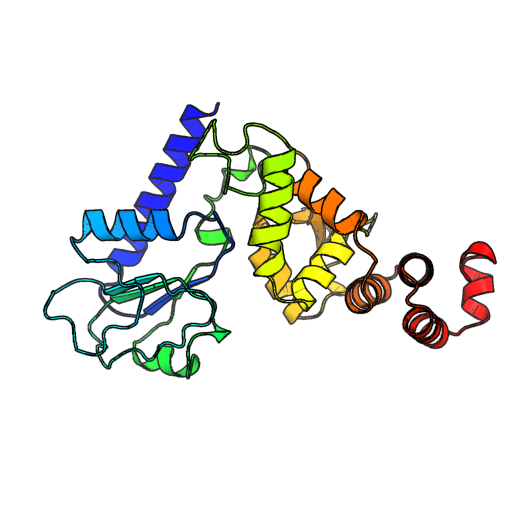-1.875 -2.696 -3.671 1.00 88.50 188 ASP A O 1
ATOM 1424 N N . LEU A 1 189 ? -1.982 -3.593 -5.718 1.00 87.88 189 LEU A N 1
ATOM 1425 C CA . LEU A 1 189 ? -2.576 -2.393 -6.322 1.00 87.88 189 LEU A CA 1
ATOM 1426 C C . LEU A 1 189 ? -3.951 -2.067 -5.742 1.00 87.88 189 LEU A C 1
ATOM 1428 O O . LEU A 1 189 ? -4.273 -0.899 -5.528 1.00 87.88 189 LEU A O 1
ATOM 1432 N N . ARG A 1 190 ? -4.768 -3.081 -5.447 1.00 86.81 190 ARG A N 1
ATOM 1433 C CA . ARG A 1 190 ? -6.062 -2.870 -4.785 1.00 86.81 190 ARG A CA 1
ATOM 1434 C C . ARG A 1 190 ? -5.881 -2.368 -3.359 1.00 86.81 190 ARG A C 1
ATOM 1436 O O . ARG A 1 190 ? -6.606 -1.466 -2.947 1.00 86.81 190 ARG A O 1
ATOM 1443 N N . TRP A 1 191 ? -4.900 -2.886 -2.626 1.00 84.62 191 TRP A N 1
ATOM 1444 C CA . TRP A 1 191 ? -4.553 -2.355 -1.311 1.00 84.62 191 TRP A CA 1
ATOM 1445 C C . TRP A 1 191 ? -4.055 -0.904 -1.407 1.00 84.62 191 TRP A C 1
ATOM 1447 O O . TRP A 1 191 ? -4.414 -0.083 -0.566 1.00 84.62 191 TRP A O 1
ATOM 1457 N N . LEU A 1 192 ? -3.326 -0.538 -2.465 1.00 82.38 192 LEU A N 1
ATOM 1458 C CA . LEU A 1 192 ? -2.883 0.831 -2.763 1.00 82.38 192 LEU A CA 1
ATOM 1459 C C . LEU A 1 192 ? -3.939 1.719 -3.437 1.00 82.38 192 LEU A C 1
ATOM 1461 O O . LEU A 1 192 ? -3.632 2.867 -3.765 1.00 82.38 192 LEU A O 1
ATOM 1465 N N . ALA A 1 193 ? -5.169 1.236 -3.636 1.00 77.69 193 ALA A N 1
ATOM 1466 C CA . ALA A 1 193 ? -6.180 1.900 -4.458 1.00 77.69 193 ALA A CA 1
ATOM 1467 C C . ALA A 1 193 ? -6.380 3.402 -4.187 1.00 77.69 193 ALA A C 1
ATOM 1469 O O . ALA A 1 193 ? -6.628 4.120 -5.151 1.00 77.69 193 ALA A O 1
ATOM 1470 N N . PRO A 1 194 ? -6.233 3.947 -2.961 1.00 74.50 194 PRO A N 1
ATOM 1471 C CA . PRO A 1 194 ? -6.334 5.394 -2.781 1.00 74.50 194 PRO A CA 1
ATOM 1472 C C . PRO A 1 194 ? -5.304 6.231 -3.562 1.00 74.50 194 PRO A C 1
ATOM 1474 O O . PRO A 1 194 ? -5.598 7.370 -3.936 1.00 74.50 194 PRO A O 1
ATOM 1477 N N . LEU A 1 195 ? -4.131 5.663 -3.850 1.00 76.12 195 LEU A N 1
ATOM 1478 C CA . LEU A 1 195 ? -3.061 6.277 -4.648 1.00 76.12 195 LEU A CA 1
ATOM 1479 C C . LEU A 1 195 ? -3.253 6.118 -6.136 1.00 76.12 195 LEU A C 1
ATOM 1481 O O . LEU A 1 195 ? -2.578 6.784 -6.922 1.00 76.12 195 LEU A O 1
ATOM 1485 N N . LEU A 1 196 ? -4.128 5.199 -6.507 1.00 84.25 196 LEU A N 1
ATOM 1486 C CA . LEU A 1 196 ? -4.237 4.718 -7.853 1.00 84.25 196 LEU A CA 1
ATOM 1487 C C . LEU A 1 196 ? -5.600 5.069 -8.423 1.00 84.25 196 LEU A C 1
ATOM 1489 O O . LEU A 1 196 ? -6.584 5.340 -7.740 1.00 84.25 196 LEU A O 1
ATOM 1493 N N . THR A 1 197 ? -5.638 5.074 -9.735 1.00 86.44 197 THR A N 1
ATOM 1494 C CA . THR A 1 197 ? -6.863 5.086 -10.509 1.00 86.44 197 THR A CA 1
ATOM 1495 C C . THR A 1 197 ? -6.791 3.911 -11.453 1.00 86.44 197 THR A C 1
ATOM 1497 O O . THR A 1 197 ? -5.725 3.607 -11.990 1.00 86.44 197 THR A O 1
ATOM 1500 N N . VAL A 1 198 ? -7.924 3.246 -11.617 1.00 89.31 198 VAL A N 1
ATOM 1501 C CA . VAL A 1 198 ? -8.115 2.234 -12.643 1.00 89.31 198 VAL A CA 1
ATOM 1502 C C . VAL A 1 198 ? -9.098 2.810 -13.648 1.00 89.31 198 VAL A C 1
ATOM 1504 O O . VAL A 1 198 ? -10.185 3.260 -13.275 1.00 89.31 198 VAL A O 1
ATOM 1507 N N . ASP A 1 199 ? -8.680 2.898 -14.904 1.00 87.38 199 ASP A N 1
ATOM 1508 C CA . ASP A 1 199 ? -9.565 3.352 -15.972 1.00 87.38 199 ASP A CA 1
ATOM 1509 C C . ASP A 1 199 ? -10.559 2.238 -16.377 1.00 87.38 199 ASP A C 1
ATOM 1511 O O . ASP A 1 199 ? -10.413 1.082 -15.962 1.00 87.38 199 ASP A O 1
ATOM 1515 N N . PRO A 1 200 ? -11.594 2.540 -17.184 1.00 89.06 200 PRO A N 1
ATOM 1516 C CA . PRO A 1 200 ? -12.541 1.523 -17.651 1.00 89.06 200 PRO A CA 1
ATOM 1517 C C . PRO A 1 200 ? -11.892 0.366 -18.429 1.00 89.06 200 PRO A C 1
ATOM 1519 O O . PRO A 1 200 ? -12.467 -0.719 -18.501 1.00 89.06 200 PRO A O 1
ATOM 1522 N N . SER A 1 201 ? -10.694 0.580 -18.977 1.00 89.38 201 SER A N 1
ATOM 1523 C CA . SER A 1 201 ? -9.890 -0.420 -19.684 1.00 89.38 201 SER A CA 1
ATOM 1524 C C . SER A 1 201 ? -9.025 -1.266 -18.740 1.00 89.38 201 SER A C 1
ATOM 1526 O O . SER A 1 201 ? -8.199 -2.046 -19.208 1.00 89.38 201 SER A O 1
ATOM 1528 N N . LYS A 1 202 ? -9.218 -1.144 -17.418 1.00 92.62 202 LYS A N 1
ATOM 1529 C CA . LYS A 1 202 ? -8.468 -1.853 -16.369 1.00 92.62 202 LYS A CA 1
ATOM 1530 C C . LYS A 1 202 ? -6.973 -1.543 -16.366 1.00 92.62 202 LYS A C 1
ATOM 1532 O O . LYS A 1 202 ? -6.142 -2.407 -16.075 1.00 92.62 202 LYS A O 1
ATOM 1537 N N . VAL A 1 203 ? -6.621 -0.301 -16.676 1.00 93.31 203 VAL A N 1
ATOM 1538 C CA . VAL A 1 203 ? -5.242 0.177 -16.617 1.00 93.31 203 VAL A CA 1
ATOM 1539 C C . VAL A 1 203 ? -5.026 0.982 -15.344 1.00 93.31 203 VAL A C 1
ATOM 1541 O O . VAL A 1 203 ? -5.719 1.965 -15.080 1.00 93.31 203 VAL A O 1
ATOM 1544 N N . TRP A 1 204 ? -4.040 0.558 -14.560 1.00 92.31 204 TRP A N 1
ATOM 1545 C CA . TRP A 1 204 ? -3.661 1.178 -13.299 1.00 92.31 204 TRP A CA 1
ATOM 1546 C C . TRP A 1 204 ? -2.687 2.332 -13.514 1.00 92.31 204 TRP A C 1
ATOM 1548 O O . TRP A 1 204 ? -1.686 2.202 -14.224 1.00 92.31 204 TRP A O 1
ATOM 1558 N N . ARG A 1 205 ? -2.970 3.464 -12.869 1.00 91.50 205 ARG A N 1
ATOM 1559 C CA . ARG A 1 205 ? -2.158 4.687 -12.907 1.00 91.50 205 ARG A CA 1
ATOM 1560 C C . ARG A 1 205 ? -2.119 5.350 -11.544 1.00 91.50 205 ARG A C 1
ATOM 1562 O O . ARG A 1 205 ? -3.083 5.244 -10.790 1.00 91.50 205 ARG A O 1
ATOM 1569 N N . LEU A 1 206 ? -1.058 6.103 -11.262 1.00 87.12 206 LEU A N 1
ATOM 1570 C CA . LEU A 1 206 ? -1.055 7.035 -10.136 1.00 87.12 206 LEU A CA 1
ATOM 1571 C C . LEU A 1 206 ? -2.174 8.072 -10.313 1.00 87.12 206 LEU A C 1
ATOM 1573 O O . LEU A 1 206 ? -2.408 8.587 -11.408 1.00 87.12 206 LEU A O 1
ATOM 1577 N N . LYS A 1 207 ? -2.886 8.370 -9.227 1.00 81.56 207 LYS A N 1
ATOM 1578 C CA . LYS A 1 207 ? -3.993 9.325 -9.217 1.00 81.56 207 LYS A CA 1
ATOM 1579 C C . LYS A 1 207 ? -3.483 10.749 -9.461 1.00 81.56 207 LYS A C 1
ATOM 1581 O O . LYS A 1 207 ? -2.705 11.287 -8.674 1.00 81.56 207 LYS A O 1
ATOM 1586 N N . SER A 1 208 ? -3.973 11.391 -10.518 1.00 74.94 208 SER A N 1
ATOM 1587 C CA . SER A 1 208 ? -3.628 12.776 -10.847 1.00 74.94 208 SER A CA 1
ATOM 1588 C C . SER A 1 208 ? -4.335 13.793 -9.935 1.00 74.94 208 SER A C 1
ATOM 1590 O O . SER A 1 208 ? -5.337 13.494 -9.282 1.00 74.94 208 SER A O 1
ATOM 1592 N N . GLY A 1 209 ? -3.791 15.013 -9.866 1.00 66.94 209 GLY A N 1
ATOM 1593 C CA . GLY A 1 209 ? -4.369 16.121 -9.090 1.00 66.94 209 GLY A CA 1
ATOM 1594 C C . GLY A 1 209 ? -4.025 16.128 -7.596 1.00 66.94 209 GLY A C 1
ATOM 1595 O O . GLY A 1 209 ? -4.424 17.056 -6.895 1.00 66.94 209 GLY A O 1
ATOM 1596 N N . CYS A 1 210 ? -3.251 15.147 -7.116 1.00 71.31 210 CYS A N 1
ATOM 1597 C CA . CYS A 1 210 ? -2.787 15.073 -5.733 1.00 71.31 210 CYS A CA 1
ATOM 1598 C C . CYS A 1 210 ? -1.315 15.464 -5.616 1.00 71.31 210 CYS A C 1
ATOM 1600 O O . CYS A 1 210 ? -0.456 14.749 -6.119 1.00 71.31 210 CYS A O 1
ATOM 1602 N N . ILE A 1 211 ? -1.016 16.525 -4.857 1.00 73.38 211 ILE A N 1
ATOM 1603 C CA . ILE A 1 211 ? 0.368 16.967 -4.607 1.00 73.38 211 ILE A CA 1
ATOM 1604 C C . ILE A 1 211 ? 1.224 15.830 -4.027 1.00 73.38 211 ILE A C 1
ATOM 1606 O O . ILE A 1 211 ? 2.339 15.619 -4.489 1.00 73.38 211 ILE A O 1
ATOM 1610 N N . ALA A 1 212 ? 0.707 15.066 -3.058 1.00 73.69 212 ALA A N 1
ATOM 1611 C CA . ALA A 1 212 ? 1.450 13.956 -2.459 1.00 73.69 212 ALA A CA 1
ATOM 1612 C C . ALA A 1 212 ? 1.753 12.839 -3.472 1.00 73.69 212 ALA A C 1
ATOM 1614 O O . ALA A 1 212 ? 2.865 12.322 -3.488 1.00 73.69 212 ALA A O 1
ATOM 1615 N N . VAL A 1 213 ? 0.801 12.509 -4.353 1.00 79.12 213 VAL A N 1
ATOM 1616 C CA . VAL A 1 213 ? 1.018 11.511 -5.413 1.00 79.12 213 VAL A CA 1
ATOM 1617 C C . VAL A 1 213 ? 2.013 12.028 -6.452 1.00 79.12 213 VAL A C 1
ATOM 1619 O O . VAL A 1 213 ? 2.885 11.276 -6.863 1.00 79.12 213 VAL A O 1
ATOM 1622 N N . SER A 1 214 ? 1.959 13.312 -6.821 1.00 81.94 214 SER A N 1
ATOM 1623 C CA . SER A 1 214 ? 2.945 13.912 -7.728 1.00 81.94 214 SER A CA 1
ATOM 1624 C C . SER A 1 214 ? 4.356 13.937 -7.129 1.00 81.94 214 SER A C 1
ATOM 1626 O O . SER A 1 214 ? 5.321 13.651 -7.827 1.00 81.94 214 SER A O 1
ATOM 1628 N N . ILE A 1 215 ? 4.499 14.233 -5.832 1.00 85.00 215 ILE A N 1
ATOM 1629 C CA . ILE A 1 215 ? 5.801 14.166 -5.148 1.00 85.00 215 ILE A CA 1
ATOM 1630 C C . ILE A 1 215 ? 6.298 12.716 -5.080 1.00 85.00 215 ILE A C 1
ATOM 1632 O O . ILE A 1 215 ? 7.477 12.474 -5.324 1.00 85.00 215 ILE A O 1
ATOM 1636 N N . LEU A 1 216 ? 5.420 11.753 -4.782 1.00 85.75 216 LEU A N 1
ATOM 1637 C CA . LEU A 1 216 ? 5.754 10.326 -4.797 1.00 85.75 216 LEU A CA 1
ATOM 1638 C C . LEU A 1 216 ? 6.239 9.884 -6.185 1.00 85.75 216 LEU A C 1
ATOM 1640 O O . LEU A 1 216 ? 7.282 9.247 -6.295 1.00 85.75 216 LEU A O 1
ATOM 1644 N N . GLU A 1 217 ? 5.516 10.263 -7.238 1.00 89.50 217 GLU A N 1
ATOM 1645 C CA . GLU A 1 217 ? 5.879 9.988 -8.629 1.00 89.50 217 GLU A CA 1
ATOM 1646 C C . GLU A 1 217 ? 7.266 10.545 -8.970 1.00 89.50 217 GLU A C 1
ATOM 1648 O O . GLU A 1 217 ? 8.084 9.853 -9.573 1.00 89.50 217 GLU A O 1
ATOM 1653 N N . GLU A 1 218 ? 7.562 11.776 -8.549 1.00 90.62 218 GLU A N 1
ATOM 1654 C CA . GLU A 1 218 ? 8.879 12.383 -8.734 1.00 90.62 218 GLU A CA 1
ATOM 1655 C C . GLU A 1 218 ? 9.983 11.661 -7.966 1.00 90.62 218 GLU A C 1
ATOM 1657 O O . GLU A 1 218 ? 11.058 11.461 -8.523 1.00 90.62 218 GLU A O 1
ATOM 1662 N N . ILE A 1 219 ? 9.751 11.268 -6.708 1.00 91.06 219 ILE A N 1
ATOM 1663 C CA . ILE A 1 219 ? 10.722 10.476 -5.940 1.00 91.06 219 ILE A CA 1
ATOM 1664 C C . ILE A 1 219 ? 11.039 9.190 -6.711 1.00 91.06 219 ILE A C 1
ATOM 1666 O O . ILE A 1 219 ? 12.195 8.954 -7.049 1.00 91.06 219 ILE A O 1
ATOM 1670 N N . LEU A 1 220 ? 10.013 8.419 -7.077 1.00 92.56 220 LEU A N 1
ATOM 1671 C CA . LEU A 1 220 ? 10.165 7.123 -7.746 1.00 92.56 220 LEU A CA 1
ATOM 1672 C C . LEU A 1 220 ? 10.861 7.223 -9.113 1.00 92.56 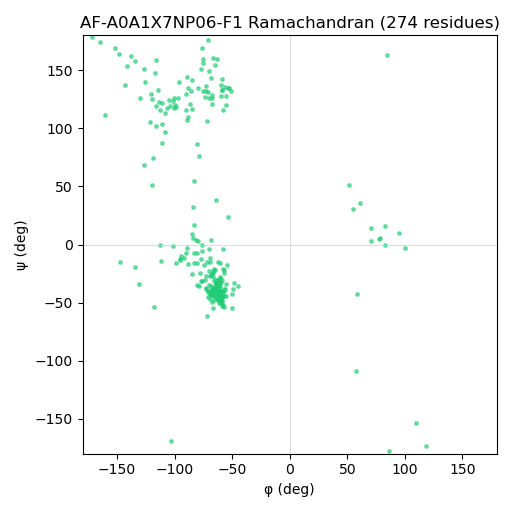220 LEU A C 1
ATOM 1674 O O . LEU A 1 220 ? 11.638 6.338 -9.468 1.00 92.56 220 LEU A O 1
ATOM 1678 N N . LYS A 1 221 ? 10.604 8.296 -9.875 1.00 92.00 221 LYS A N 1
ATOM 1679 C CA . LYS A 1 221 ? 11.248 8.560 -11.176 1.00 92.00 221 LYS A CA 1
ATOM 1680 C C . LYS A 1 221 ? 12.711 8.989 -11.066 1.00 92.00 221 LYS A C 1
ATOM 1682 O O . LYS A 1 221 ? 13.450 8.823 -12.034 1.00 92.00 221 LYS A O 1
ATOM 1687 N N . MET A 1 222 ? 13.097 9.600 -9.947 1.00 90.94 222 MET A N 1
ATOM 1688 C CA . MET A 1 222 ? 14.467 10.068 -9.713 1.00 90.94 222 MET A CA 1
ATOM 1689 C C . MET A 1 222 ? 15.373 8.964 -9.164 1.00 90.94 222 MET A C 1
ATOM 1691 O O . MET A 1 222 ? 16.585 9.031 -9.365 1.00 90.94 222 MET A O 1
ATOM 1695 N N . GLU A 1 223 ? 14.801 7.963 -8.495 1.00 90.06 223 GLU A N 1
ATOM 1696 C CA . GLU A 1 223 ? 15.546 6.796 -8.030 1.00 90.06 223 GLU A CA 1
ATOM 1697 C C . GLU A 1 223 ? 16.021 5.923 -9.208 1.00 90.06 223 GLU A C 1
ATOM 1699 O O . GLU A 1 223 ? 15.296 5.763 -10.199 1.00 90.06 223 GLU A O 1
ATOM 1704 N N . PRO A 1 224 ? 17.223 5.319 -9.124 1.00 92.88 224 PRO A N 1
ATOM 1705 C CA . PRO A 1 224 ? 17.661 4.319 -10.088 1.00 92.88 224 PRO A CA 1
ATOM 1706 C C . PRO A 1 224 ? 16.627 3.194 -10.217 1.00 92.88 224 PRO A C 1
ATOM 1708 O O . PRO A 1 224 ? 16.118 2.683 -9.221 1.00 92.88 224 PRO A O 1
ATOM 1711 N N . VAL A 1 225 ? 16.318 2.800 -11.452 1.00 94.25 225 VAL A N 1
ATOM 1712 C CA . VAL A 1 225 ? 15.315 1.759 -11.710 1.00 94.25 225 VAL A CA 1
ATOM 1713 C C . VAL A 1 225 ? 15.813 0.408 -11.217 1.00 94.25 225 VAL A C 1
ATOM 1715 O O . VAL A 1 225 ? 16.900 -0.040 -11.601 1.00 94.25 225 VAL A O 1
ATOM 1718 N N . SER A 1 226 ? 15.009 -0.242 -10.378 1.00 95.12 226 SER A N 1
ATOM 1719 C CA . SER A 1 226 ? 15.317 -1.567 -9.856 1.00 95.12 226 SER A CA 1
ATOM 1720 C C . SER A 1 226 ? 15.085 -2.659 -10.917 1.00 95.12 226 SER A C 1
ATOM 1722 O O . SER A 1 226 ? 14.283 -2.492 -11.845 1.00 95.12 226 SER A O 1
ATOM 1724 N N . PRO A 1 227 ? 15.757 -3.820 -10.796 1.00 95.44 227 PRO A N 1
ATOM 1725 C CA . PRO A 1 227 ? 15.468 -4.980 -11.636 1.00 95.44 227 PRO A CA 1
ATOM 1726 C C . PRO A 1 227 ? 14.003 -5.435 -11.578 1.00 95.44 227 PRO A C 1
ATOM 1728 O O . PRO A 1 227 ? 13.455 -5.794 -12.618 1.00 95.44 227 PRO A O 1
ATOM 1731 N N . GLY A 1 228 ? 13.356 -5.391 -10.408 1.00 94.62 228 GLY A N 1
ATOM 1732 C CA . GLY A 1 228 ? 11.958 -5.802 -10.277 1.00 94.62 228 GLY A CA 1
ATOM 1733 C C . GLY A 1 228 ? 10.990 -4.820 -10.938 1.00 94.62 228 GLY A C 1
ATOM 1734 O O . GLY A 1 228 ? 10.108 -5.251 -11.679 1.00 94.62 228 GLY A O 1
ATOM 1735 N N . ALA A 1 229 ? 11.214 -3.505 -10.817 1.00 95.62 229 ALA A N 1
ATOM 1736 C CA . ALA A 1 229 ? 10.411 -2.506 -11.528 1.00 95.62 229 ALA A CA 1
ATOM 1737 C C . ALA A 1 229 ? 10.527 -2.672 -13.054 1.00 95.62 229 ALA A C 1
ATOM 1739 O O . ALA A 1 229 ? 9.538 -2.585 -13.788 1.00 95.62 229 ALA A O 1
ATOM 1740 N N . ALA A 1 230 ? 11.736 -2.959 -13.543 1.00 95.19 230 ALA A N 1
ATOM 1741 C CA . ALA A 1 230 ? 11.970 -3.244 -14.953 1.00 95.19 230 ALA A CA 1
ATOM 1742 C C . ALA A 1 230 ? 11.303 -4.552 -15.413 1.00 95.19 230 ALA A C 1
ATOM 1744 O O 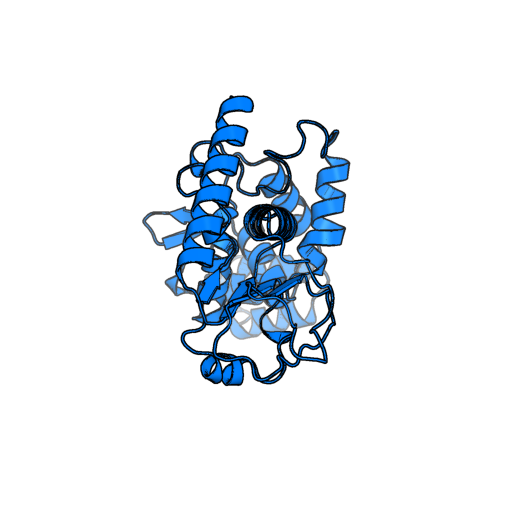. ALA A 1 230 ? 10.768 -4.591 -16.518 1.00 95.19 230 ALA A O 1
ATOM 1745 N N . GLU A 1 231 ? 11.280 -5.596 -14.582 1.00 94.31 231 GLU A N 1
ATOM 1746 C CA . GLU A 1 231 ? 10.565 -6.846 -14.870 1.00 94.31 231 GLU A CA 1
ATOM 1747 C C . GLU A 1 231 ? 9.048 -6.618 -14.972 1.00 94.31 231 GLU A C 1
ATOM 1749 O O . GLU A 1 231 ? 8.408 -7.131 -15.891 1.00 94.31 231 GLU A O 1
ATOM 1754 N N . VAL A 1 232 ? 8.469 -5.803 -14.083 1.00 94.69 232 VAL A N 1
ATOM 1755 C CA . VAL A 1 232 ? 7.049 -5.420 -14.156 1.00 94.69 232 VAL A CA 1
ATOM 1756 C C . VAL A 1 232 ? 6.756 -4.679 -15.465 1.00 94.69 232 VAL A C 1
ATOM 1758 O O . VAL A 1 232 ? 5.804 -5.021 -16.167 1.00 94.69 232 VAL A O 1
ATOM 1761 N N . LEU A 1 233 ? 7.595 -3.710 -15.847 1.00 93.44 233 LEU A N 1
ATOM 1762 C CA . LEU A 1 233 ? 7.472 -2.989 -17.122 1.00 93.44 233 LEU A CA 1
ATOM 1763 C C . LEU A 1 233 ? 7.629 -3.916 -18.336 1.00 93.44 233 LEU A C 1
ATOM 1765 O O . LEU A 1 233 ? 6.876 -3.803 -19.304 1.00 93.44 233 LEU A O 1
ATOM 1769 N N . PHE A 1 234 ? 8.579 -4.849 -18.279 1.00 92.44 234 PHE A N 1
ATOM 1770 C CA . PHE A 1 234 ? 8.814 -5.844 -19.321 1.00 92.44 234 PHE A CA 1
ATOM 1771 C C . PHE A 1 234 ? 7.566 -6.704 -19.560 1.00 92.44 234 PHE A C 1
ATOM 1773 O O . PHE A 1 234 ? 7.101 -6.809 -20.697 1.00 92.44 234 PHE A O 1
ATOM 1780 N N . ARG A 1 235 ? 6.972 -7.244 -18.488 1.00 90.25 235 ARG A N 1
ATOM 1781 C CA . ARG A 1 235 ? 5.715 -8.010 -18.554 1.00 90.25 235 ARG A CA 1
ATOM 1782 C C . ARG A 1 235 ? 4.546 -7.162 -19.046 1.00 90.25 235 ARG A C 1
ATOM 1784 O O . ARG A 1 235 ? 3.677 -7.668 -19.742 1.00 90.25 235 ARG A O 1
ATOM 1791 N N . ASN A 1 236 ? 4.555 -5.860 -18.766 1.00 89.19 236 ASN A N 1
ATOM 1792 C CA . ASN A 1 236 ? 3.557 -4.909 -19.256 1.00 89.19 236 ASN A CA 1
ATOM 1793 C C . ASN A 1 236 ? 3.849 -4.376 -20.676 1.00 89.19 236 ASN A C 1
ATOM 1795 O O . ASN A 1 236 ? 3.548 -3.222 -20.986 1.00 89.19 236 ASN A O 1
ATOM 1799 N N . ALA A 1 237 ? 4.465 -5.206 -21.525 1.00 88.06 237 ALA A N 1
ATOM 1800 C CA . ALA A 1 237 ? 4.771 -4.919 -22.926 1.00 88.06 237 ALA A CA 1
ATOM 1801 C C . ALA A 1 237 ? 5.578 -3.622 -23.163 1.00 88.06 237 ALA A C 1
ATOM 1803 O O . ALA A 1 237 ? 5.456 -2.991 -24.213 1.00 88.06 237 ALA A O 1
ATOM 1804 N N . GLN A 1 238 ? 6.432 -3.232 -22.209 1.00 90.31 238 GLN A N 1
ATOM 1805 C CA . GLN A 1 238 ? 7.345 -2.082 -22.322 1.00 90.31 238 GLN A CA 1
ATOM 1806 C C . GLN A 1 238 ? 8.828 -2.505 -22.203 1.00 90.31 238 GLN A C 1
ATOM 1808 O O . GLN A 1 238 ? 9.576 -1.932 -21.400 1.00 90.31 238 GLN A O 1
ATOM 1813 N N . PRO A 1 239 ? 9.289 -3.507 -22.983 1.00 89.62 239 PRO A N 1
ATOM 1814 C CA . PRO A 1 239 ? 10.641 -4.060 -22.867 1.00 89.62 239 PRO A CA 1
ATOM 1815 C C . PRO A 1 239 ? 11.742 -3.029 -23.157 1.00 89.62 239 PRO A C 1
ATOM 1817 O O . PRO A 1 239 ? 12.785 -3.029 -22.509 1.00 89.62 239 PRO A O 1
ATOM 1820 N N . ASP A 1 240 ? 11.513 -2.107 -24.092 1.00 88.81 240 ASP A N 1
ATOM 1821 C CA . ASP A 1 240 ? 12.503 -1.113 -24.525 1.00 88.81 240 ASP A CA 1
ATOM 1822 C C . ASP A 1 240 ? 12.745 -0.057 -23.464 1.00 88.81 240 ASP A C 1
ATOM 1824 O O . ASP A 1 240 ? 13.882 0.331 -23.186 1.00 88.81 240 ASP A O 1
ATOM 1828 N N . PHE A 1 241 ? 11.668 0.383 -22.828 1.00 90.44 241 PHE A N 1
ATOM 1829 C CA . PHE A 1 241 ? 11.757 1.306 -21.724 1.00 90.44 241 PHE A CA 1
ATOM 1830 C C . PHE A 1 241 ? 12.388 0.644 -20.493 1.00 90.44 241 PHE A C 1
ATOM 1832 O O . PHE A 1 241 ? 13.249 1.266 -19.867 1.00 90.44 241 PHE A O 1
ATOM 1839 N N . ALA A 1 242 ? 12.040 -0.611 -20.191 1.00 91.81 242 ALA A N 1
ATOM 1840 C CA . ALA A 1 242 ? 12.640 -1.379 -19.102 1.00 91.81 242 ALA A CA 1
ATOM 1841 C C . ALA A 1 242 ? 14.166 -1.524 -19.266 1.00 91.81 242 ALA A C 1
ATOM 1843 O O . ALA A 1 242 ? 14.924 -1.124 -18.380 1.00 91.81 242 ALA A O 1
ATOM 1844 N N . ILE A 1 243 ? 14.630 -2.004 -20.428 1.00 91.50 243 ILE A N 1
ATOM 1845 C CA . ILE A 1 243 ? 16.059 -2.226 -20.708 1.00 91.50 243 ILE A CA 1
ATOM 1846 C C . ILE A 1 243 ? 16.842 -0.910 -20.637 1.00 91.50 243 ILE A C 1
ATOM 1848 O O . ILE A 1 243 ? 17.830 -0.819 -19.905 1.00 91.50 243 ILE A O 1
ATOM 1852 N N . ARG A 1 244 ? 16.386 0.145 -21.329 1.00 91.62 244 ARG A N 1
ATOM 1853 C CA . ARG A 1 244 ? 17.070 1.452 -21.298 1.00 91.62 244 ARG A CA 1
ATOM 1854 C C . ARG A 1 244 ? 17.126 2.040 -19.890 1.00 91.62 244 ARG A C 1
ATOM 1856 O O . ARG A 1 244 ? 18.117 2.680 -19.538 1.00 91.62 244 ARG A O 1
ATOM 1863 N N . SER A 1 245 ? 16.084 1.838 -19.089 1.00 92.31 245 SER A N 1
ATOM 1864 C CA . SER A 1 245 ? 16.046 2.328 -17.712 1.00 92.31 245 SER A CA 1
ATOM 1865 C C . SER A 1 245 ? 17.058 1.605 -16.825 1.00 92.31 245 SER A C 1
ATOM 1867 O O . SER A 1 245 ? 17.788 2.268 -16.091 1.00 92.31 245 SER A O 1
ATOM 1869 N N . LEU A 1 246 ? 17.201 0.282 -16.968 1.00 94.81 246 LEU A N 1
ATOM 1870 C CA . LEU A 1 246 ? 18.246 -0.483 -16.280 1.00 94.81 246 LEU A CA 1
ATOM 1871 C C . LEU A 1 246 ? 19.655 -0.059 -16.705 1.00 94.81 246 LEU A C 1
ATOM 1873 O O . LEU A 1 246 ? 20.529 0.097 -15.854 1.00 94.81 246 LEU A O 1
ATOM 1877 N N . VAL A 1 247 ? 19.885 0.180 -18.001 1.00 93.56 247 VAL A N 1
ATOM 1878 C CA . VAL A 1 247 ? 21.182 0.676 -18.495 1.00 93.56 247 VAL A CA 1
ATOM 1879 C C . VAL A 1 247 ? 21.517 2.033 -17.873 1.00 93.56 247 VAL A C 1
ATOM 1881 O O . VAL A 1 247 ? 22.629 2.214 -17.374 1.00 93.56 247 VAL A O 1
ATOM 1884 N N . ARG A 1 248 ? 20.557 2.967 -17.843 1.00 92.69 248 ARG A N 1
ATOM 1885 C CA . ARG A 1 248 ? 20.723 4.288 -17.207 1.00 92.69 248 ARG A CA 1
ATOM 1886 C C . ARG A 1 248 ? 20.962 4.189 -15.702 1.00 92.69 248 ARG A C 1
ATOM 1888 O O . ARG A 1 248 ? 21.744 4.968 -15.172 1.00 92.69 248 ARG A O 1
ATOM 1895 N N . ALA A 1 249 ? 20.344 3.215 -15.041 1.00 92.38 249 ALA A N 1
ATOM 1896 C CA . ALA A 1 249 ? 20.550 2.915 -13.627 1.00 92.38 249 ALA A CA 1
ATOM 1897 C C . ALA A 1 249 ? 21.873 2.171 -13.335 1.00 92.38 249 ALA A C 1
ATOM 1899 O O . ALA A 1 249 ? 22.148 1.840 -12.185 1.00 92.38 249 ALA A O 1
ATOM 1900 N N . GLY A 1 250 ? 22.690 1.864 -14.353 1.00 93.94 250 GLY A N 1
ATOM 1901 C CA . GLY A 1 250 ? 23.942 1.113 -14.196 1.00 93.94 250 GLY A CA 1
ATOM 1902 C C . GLY A 1 250 ? 23.762 -0.402 -14.014 1.00 93.94 250 GLY A C 1
ATOM 1903 O O . GLY A 1 250 ? 24.746 -1.124 -13.854 1.00 93.94 250 GLY A O 1
ATOM 1904 N N . GLN A 1 251 ? 22.534 -0.917 -14.109 1.00 94.56 251 GLN A N 1
ATOM 1905 C CA . GLN A 1 251 ? 22.163 -2.323 -13.908 1.00 94.56 251 GLN A CA 1
ATOM 1906 C C . GLN A 1 251 ? 22.386 -3.166 -15.176 1.00 94.56 251 GLN A C 1
ATOM 1908 O O . GLN A 1 251 ? 21.482 -3.830 -15.687 1.00 94.56 251 GLN A O 1
ATOM 1913 N N . ARG A 1 252 ? 23.613 -3.144 -15.716 1.00 92.38 252 ARG A N 1
ATOM 1914 C CA . ARG A 1 252 ? 23.948 -3.761 -17.017 1.00 92.38 252 ARG A CA 1
ATOM 1915 C C . ARG A 1 252 ? 23.648 -5.258 -17.082 1.00 92.38 252 ARG A C 1
ATOM 1917 O O . ARG A 1 252 ? 23.167 -5.729 -18.105 1.00 92.38 252 ARG A O 1
ATOM 1924 N N . LYS A 1 253 ? 23.913 -6.004 -16.004 1.00 94.12 253 LYS A N 1
ATOM 1925 C CA . LYS A 1 253 ? 23.655 -7.452 -15.955 1.00 94.12 253 LYS A CA 1
ATOM 1926 C C . LYS A 1 253 ? 22.164 -7.753 -16.132 1.00 94.12 253 LYS A C 1
ATOM 1928 O O . LYS A 1 253 ? 21.812 -8.575 -16.968 1.00 94.12 253 LYS A O 1
ATOM 1933 N N . SER A 1 254 ? 21.307 -7.050 -15.396 1.00 93.00 254 SER A N 1
ATOM 1934 C CA . SER A 1 254 ? 19.852 -7.205 -15.487 1.00 93.00 254 SER A CA 1
ATOM 1935 C C . SER A 1 254 ? 19.306 -6.711 -16.830 1.00 93.00 254 SER A C 1
ATOM 1937 O O . SER A 1 254 ? 18.407 -7.326 -17.391 1.00 93.00 254 SER A O 1
ATOM 1939 N N . ALA A 1 255 ? 19.879 -5.639 -17.391 1.00 91.62 255 ALA A N 1
ATOM 1940 C CA . ALA A 1 255 ? 19.509 -5.156 -18.722 1.00 91.62 255 ALA A CA 1
ATOM 1941 C C . ALA A 1 255 ? 19.803 -6.195 -19.817 1.00 91.62 255 ALA A C 1
ATOM 1943 O O . ALA A 1 255 ? 18.968 -6.427 -20.689 1.00 91.62 255 ALA A O 1
ATOM 1944 N N . LEU A 1 256 ? 20.974 -6.840 -19.755 1.00 90.31 256 LEU A N 1
ATOM 1945 C CA . LEU A 1 256 ? 21.359 -7.906 -20.681 1.00 90.31 256 LEU A CA 1
ATOM 1946 C C . LEU A 1 256 ? 20.487 -9.154 -20.517 1.00 90.31 256 LEU A C 1
ATOM 1948 O O . LEU A 1 256 ? 20.123 -9.764 -21.519 1.00 90.31 256 LEU A O 1
ATOM 1952 N N . ASP A 1 257 ? 20.127 -9.508 -19.282 1.00 92.38 257 ASP A N 1
ATOM 1953 C CA . ASP A 1 257 ? 19.191 -10.602 -19.013 1.00 92.38 257 ASP A CA 1
ATOM 1954 C C . ASP A 1 257 ? 17.837 -10.356 -19.696 1.00 92.38 257 ASP A C 1
ATOM 1956 O O . ASP A 1 257 ? 17.402 -11.174 -20.511 1.00 92.38 257 ASP A O 1
ATOM 1960 N N . LEU A 1 258 ? 17.229 -9.180 -19.484 1.00 90.62 258 LEU A N 1
ATOM 1961 C CA . LEU A 1 258 ? 15.984 -8.806 -20.161 1.00 90.62 258 LEU A CA 1
ATOM 1962 C C . LEU A 1 258 ? 16.132 -8.802 -21.686 1.00 90.62 258 LEU A C 1
ATOM 1964 O O . LEU A 1 258 ? 15.292 -9.369 -22.384 1.00 90.62 258 LEU A O 1
ATOM 1968 N N . LEU A 1 259 ? 17.212 -8.223 -22.218 1.00 88.44 259 LEU A N 1
ATOM 1969 C CA . LEU A 1 259 ? 17.468 -8.191 -23.660 1.00 88.44 259 LEU A CA 1
ATOM 1970 C C . LEU A 1 259 ? 17.571 -9.605 -24.256 1.00 88.44 259 LEU A C 1
ATOM 1972 O O . LEU A 1 259 ? 17.030 -9.863 -25.334 1.00 88.44 259 LEU A O 1
ATOM 1976 N N . SER A 1 260 ? 18.223 -10.534 -23.552 1.00 87.06 260 SER A N 1
ATOM 1977 C CA . SER A 1 260 ? 18.354 -11.927 -23.994 1.00 87.06 260 SER A CA 1
ATOM 1978 C C . SER A 1 260 ? 16.995 -12.631 -24.090 1.00 87.06 260 SER A C 1
ATOM 1980 O O . SER A 1 260 ? 16.730 -13.338 -25.064 1.00 87.06 260 SER A O 1
ATOM 1982 N N . ARG A 1 261 ? 16.087 -12.345 -23.148 1.00 87.44 261 ARG A N 1
ATOM 1983 C CA . ARG A 1 261 ? 14.709 -12.861 -23.120 1.00 87.44 261 ARG A CA 1
ATOM 1984 C C . ARG A 1 261 ? 13.824 -12.258 -24.220 1.00 87.44 261 ARG A C 1
ATOM 1986 O O . A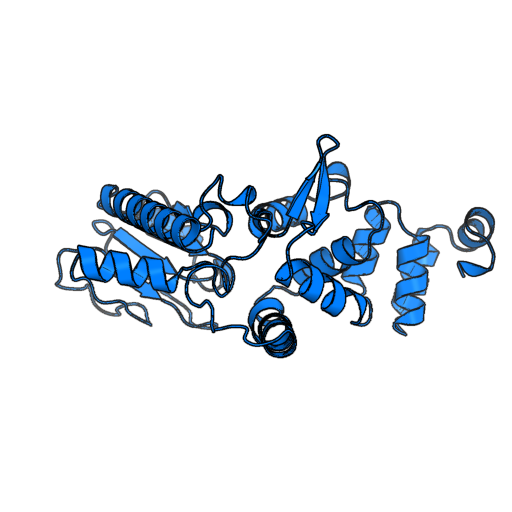RG A 1 261 ? 12.857 -12.892 -24.626 1.00 87.44 261 ARG A O 1
ATOM 1993 N N . CYS A 1 262 ? 14.179 -11.082 -24.746 1.00 78.75 262 CYS A N 1
ATOM 1994 C CA . CYS A 1 262 ? 13.502 -10.419 -25.871 1.00 78.75 262 CYS A CA 1
ATOM 1995 C C . CYS A 1 262 ? 13.963 -10.901 -27.261 1.00 78.75 262 CYS A C 1
ATOM 1997 O O . CYS A 1 262 ? 13.589 -10.303 -28.269 1.00 78.75 262 CYS A O 1
ATOM 1999 N N . GLY A 1 263 ? 14.822 -11.922 -27.346 1.00 71.75 263 GLY A N 1
ATOM 2000 C CA . GLY A 1 263 ? 15.393 -12.374 -28.621 1.00 71.75 263 GLY A CA 1
ATOM 2001 C C . GLY A 1 263 ? 16.604 -11.560 -29.101 1.00 71.75 263 GLY A C 1
ATOM 2002 O O . GLY A 1 263 ? 16.993 -11.671 -30.266 1.00 71.75 263 GLY A O 1
ATOM 2003 N N . GLY A 1 264 ? 17.224 -10.759 -28.223 1.00 68.12 264 GLY A N 1
ATOM 2004 C CA . GLY A 1 264 ? 18.527 -10.129 -28.453 1.00 68.12 264 GLY A CA 1
ATOM 2005 C C . GLY A 1 264 ? 18.583 -9.239 -29.698 1.00 68.12 264 GLY A C 1
ATOM 2006 O O . GLY A 1 264 ? 18.013 -8.156 -29.724 1.00 68.12 264 GLY A O 1
ATOM 2007 N N . VAL A 1 265 ? 19.285 -9.692 -30.741 1.00 59.00 265 VAL A N 1
ATOM 2008 C CA . VAL A 1 265 ? 19.552 -8.934 -31.983 1.00 59.00 265 VAL A CA 1
ATOM 2009 C C . VAL A 1 265 ? 18.265 -8.440 -32.665 1.00 59.00 265 VAL A C 1
ATOM 2011 O O . VAL A 1 265 ? 18.235 -7.329 -33.193 1.00 59.00 265 VAL A O 1
ATOM 2014 N N . MET A 1 266 ? 17.171 -9.208 -32.593 1.00 59.94 266 MET A N 1
ATOM 2015 C CA . MET A 1 266 ? 15.877 -8.808 -33.169 1.00 59.94 266 MET A CA 1
ATOM 2016 C C . MET A 1 266 ? 15.242 -7.614 -32.447 1.00 59.94 266 MET A C 1
ATOM 2018 O O . MET A 1 266 ? 14.501 -6.842 -33.054 1.00 59.94 266 MET A O 1
ATOM 2022 N N . PHE A 1 267 ? 15.582 -7.407 -31.177 1.00 64.94 267 PHE A N 1
ATOM 2023 C CA . PHE A 1 267 ? 15.108 -6.277 -30.393 1.00 64.94 267 PHE A CA 1
ATOM 2024 C C . PHE A 1 267 ? 15.636 -4.940 -30.928 1.00 64.94 267 PHE A C 1
ATOM 2026 O O . PHE A 1 267 ? 14.873 -3.992 -31.113 1.00 64.94 267 PHE A O 1
ATOM 2033 N N . GLY A 1 268 ? 16.933 -4.888 -31.253 1.00 60.06 268 GLY A N 1
ATOM 2034 C CA . GLY A 1 268 ? 17.559 -3.722 -31.881 1.00 60.06 268 GLY A CA 1
ATOM 2035 C C . GLY A 1 268 ? 17.003 -3.432 -33.280 1.00 60.06 268 GLY A C 1
ATOM 2036 O O . GLY A 1 268 ? 16.908 -2.272 -33.674 1.00 60.06 268 GLY A O 1
ATOM 2037 N N . HIS A 1 269 ? 16.561 -4.463 -34.009 1.00 60.41 269 HIS A N 1
ATOM 2038 C CA . HIS A 1 269 ? 15.879 -4.291 -35.295 1.00 60.41 269 HIS A CA 1
ATOM 2039 C C . HIS A 1 269 ? 14.447 -3.750 -35.157 1.00 60.41 269 HIS A C 1
ATOM 2041 O O . HIS A 1 269 ? 14.037 -2.933 -35.977 1.00 60.41 269 HIS A O 1
ATOM 2047 N N . LEU A 1 270 ? 13.700 -4.168 -34.130 1.00 60.94 270 LEU A N 1
ATOM 2048 C CA . LEU A 1 270 ? 12.306 -3.756 -33.908 1.00 60.94 270 LEU A CA 1
ATOM 2049 C C . LEU A 1 270 ? 12.174 -2.376 -33.246 1.00 60.94 270 LEU A C 1
ATOM 2051 O O . LEU A 1 270 ? 11.249 -1.632 -33.563 1.00 60.94 270 LEU A O 1
ATOM 2055 N N . HIS A 1 271 ? 13.095 -2.023 -32.346 1.00 63.34 271 HIS A N 1
ATOM 2056 C CA . HIS A 1 271 ? 13.034 -0.782 -31.560 1.00 63.34 271 HIS A CA 1
ATOM 2057 C C . HIS A 1 271 ? 14.136 0.235 -31.914 1.00 63.34 271 HIS A C 1
ATOM 2059 O O . HIS A 1 271 ? 14.158 1.338 -31.362 1.00 63.34 271 HIS A O 1
ATOM 2065 N N . GLY A 1 272 ? 15.018 -0.105 -32.861 1.00 57.03 272 GLY A N 1
ATOM 2066 C CA . GLY A 1 272 ? 16.106 0.740 -33.355 1.00 57.03 272 GLY A CA 1
ATOM 2067 C C . GLY A 1 272 ? 17.384 0.679 -32.507 1.00 57.03 272 GLY A C 1
ATOM 2068 O O . GLY A 1 272 ? 17.373 0.290 -31.341 1.00 57.03 272 GLY A O 1
ATOM 2069 N N . ALA A 1 273 ? 18.504 1.136 -33.081 1.00 57.12 273 ALA A N 1
ATOM 2070 C CA . ALA A 1 273 ? 19.833 1.095 -32.452 1.00 57.12 273 ALA A CA 1
ATOM 2071 C C . ALA A 1 273 ? 19.954 1.912 -31.148 1.00 57.12 273 ALA A C 1
ATOM 2073 O O . ALA A 1 273 ? 20.901 1.731 -30.397 1.00 57.12 273 ALA A O 1
ATOM 2074 N N . GLN A 1 274 ? 19.005 2.809 -30.862 1.00 56.34 274 GLN A N 1
ATOM 2075 C CA . GLN A 1 274 ? 18.959 3.576 -29.609 1.00 56.34 274 GLN A CA 1
ATOM 2076 C C . GLN A 1 274 ? 18.358 2.780 -28.432 1.00 56.34 274 GLN A C 1
ATOM 2078 O O . GLN A 1 274 ? 18.322 3.281 -27.306 1.00 56.34 274 GLN A O 1
ATOM 2083 N N . ALA A 1 275 ? 17.820 1.582 -28.688 1.00 51.12 275 ALA A N 1
ATOM 2084 C CA . ALA A 1 275 ? 17.222 0.707 -27.680 1.00 51.12 275 ALA A CA 1
ATOM 2085 C C . ALA A 1 275 ? 18.214 -0.300 -27.063 1.00 51.12 275 ALA A C 1
ATOM 2087 O O . ALA A 1 275 ? 17.875 -0.923 -26.057 1.00 51.12 275 ALA A O 1
ATOM 2088 N N . THR A 1 276 ? 19.407 -0.434 -27.648 1.00 46.78 276 THR A N 1
ATOM 2089 C CA . THR A 1 276 ? 20.530 -1.287 -27.211 1.00 46.78 276 THR A CA 1
ATOM 2090 C C . THR A 1 276 ? 21.689 -0.435 -26.724 1.00 46.78 276 THR A C 1
ATOM 2092 O O . THR A 1 276 ? 22.272 -0.776 -25.674 1.00 46.78 276 THR A O 1
#

Sequence (276 aa):
MTQDLAARLDAHQSALAEQLLARATGVCLIHALPGAGKSTLLKRISAMTGAPVHRTAPVEPSPARGPILIDLQDGSDIRLPDEPDRLWIVVTIPEHVQDYSRLAIYGKLHQLGNTDLFAAGTAAVGSGWPAIAVHHDRAFGDRNTARTFLSDVVLKQLHPDLIDLLQAIALSRNGLAEEQLDVGHRADLRWLAPLLTVDPSKVWRLKSGCIAVSILEEILKMEPVSPGAAEVLFRNAQPDFAIRSLVRAGQRKSALDLLSRCGGVMFGHLHGAQAT

Foldseek 3Di:
DLVVLQVLLVVLLLVVLVVLQVVQFAEEEEEEFPLLCLVVSLVNNCVVWVADEAQAADPDDDPDSAAHHYEHDPPAAHDHPPDLSHYYYYYDDCVSYDPSVCSCVSPDYHYHFSVSSDDDPVVVQQALGNSPRHPDPPQPPDLVSLLCCCVPGGVVPDDPLLLLLLLLQLLDPQAAAPVLDDPVSNVSCVSSVSQWDQDPRRGIHGRPPHSSSVSNSVVSPPDQRDLSNLVSCVSRVNLLSSLVSCVVSVVPVSSVVSCVVVVNPVVCVVVHVVSD

Radius of gyration: 21.68 Å; Cα contacts (8 Å, |Δi|>4): 411; chains: 1; bounding box: 45×43×69 Å

Solvent-accessible surface area (backbone atoms only — not comparable to full-atom values): 15324 Å² total; per-residue (Å²): 115,63,73,62,54,34,52,53,48,51,51,44,48,48,54,51,42,52,63,58,60,72,55,64,42,16,34,35,41,38,41,59,61,82,48,47,45,66,72,59,43,53,52,49,43,23,71,76,66,72,34,68,78,33,61,57,65,59,92,60,87,72,91,65,94,56,56,48,36,32,52,50,51,91,93,50,77,39,64,82,66,98,56,52,85,30,25,37,41,35,36,47,57,71,87,43,35,63,64,55,78,58,46,49,76,33,39,73,68,38,79,40,40,39,62,69,61,42,58,89,76,55,70,83,49,44,56,41,61,58,65,48,74,60,87,33,108,61,74,57,83,45,72,64,55,49,45,50,47,44,58,71,53,44,55,68,72,46,56,68,72,59,50,22,51,51,31,27,32,54,65,37,90,82,33,41,48,56,87,58,43,56,75,65,58,51,50,50,50,56,49,44,35,56,42,38,40,67,49,98,86,42,30,36,29,69,33,73,80,11,69,69,48,52,49,50,36,52,53,46,63,70,45,70,53,47,70,59,14,27,50,55,29,34,59,54,78,33,51,59,62,22,32,45,39,18,48,74,44,67,39,51,70,58,22,50,52,55,39,55,75,61,58,40,74,57,42,35,71,76,66,34,78,89,49,108

Secondary structure (DSSP, 8-state):
-HHHHHHHHHHHHHHHHHHHHTT-SEEEEE---TTSSHHHHHHHHHHHH---EESS--SS--SSSS-EEEEPPTT--B---S-TTSEEEEES-GGGBTTGGGGGGGSS-EEE-HHHHS-TTGGGSS-S--TTTTT-TTTTSSHHHHHHHIIIIIGGGS-HHHHHHHHHHHH-SS-EEGGGS-HHHHHHHHHTGGGEEE-TT-EEEEPTT-HHHHHHHHHHHHSPPPHHHHHHHHHTT-HHHHHHHHHHTT-HHHHHHHHHHTTTHHHHHHH-GGG-

pLDDT: mean 78.76, std 14.98, range [34.66, 95.62]